Protein 2WCU (pdb70)

Foldseek 3Di:
DDDDPQADPLDDVVNVVLLVPDDAFAKEKEDEQPDPQVVLVVLPADEAEAAADAPLSVVLRCLSPFAAAPPDLAQKAFEDDDPVCVVVVPDQCVLVSVCVSCVVSVGNHHHHYHYVVRVSVSSSRHNHYYYYHHPGPRRMMMGTGHDDD/DDDDPQADPLQDPVNVVLLVPDDAFAKEKEDEQPDPQVVLVVLPAAEAEAAADAPLVVVLRCLSPFAAADVDQAQKAFEDDDPVCVVVVDDQVVLVSVCVSCVVSVHNHHHHYHYPVVVSVSSSRHNHYYYYHHPGPRRMMMGGGHDDD

Radius of gyration: 23.02 Å; Cα contacts (8 Å, |Δi|>4): 588; chains: 2; bounding box: 64×52×50 Å

Sequence (298 aa):
MVALKGIPKVLSPELLFALARMGHGDEIVLADANFPTSSICQCGPVEIRADGLDIPQLLEAVLRLLPLDTYVESPAAVMDLVPSDKEKGLQTPIWKRYESLLLEADCKKTLMKLERFEFYERAKKAFAVVATGEMALYGNIILKKGTLDMVALKGIPKVLSPELLFALARMGHGDEIVLADANFPTSSICQCGPVEIRADGLDIPQLLEAVLRLLPLDTYVESPAAVMDLVPSDKEKGLQTPIWKRYESLLLEADCKKTLMKLERFEFYERAKKAFAVVATGEMALYGNIILKKGTLD

Secondary structure (DSSP, 8-state):
----TTS-TT--HHHHHHHHH--TT-EEEEE-TTS-HHHHGGGSPEEEEETT--HHHHHHHHHHH-PBPSSSS-SEEEEPPPHHHHHTT---THHHHHHHHHHHTT--SPPEEE-HHHHHHHHHTSSEEEEE---STT--EEEEB----/----TTS-TTS-HHHHHHHHH--TT-EEEEE-TTS-HHHHHTTSPEEEEETT--HHHHHHHHHHHPPBPSSSS-SEEEEPPPHHHHHTT---THHHHHHHHHHHTT--PPPEEE-HHHHHHHHHTSSEEEEE---STT--EEEEB----

CATH classification: 3.40.1650.10

Nearest PDB structures (foldseek):
  2wcu-assembly1_B  TM=1.005E+00  e=8.190E-32  Mus musculus
  3mvk-assembly5_D  TM=9.597E-01  e=1.373E-17  Bifidobacterium longum subsp. infantis ATCC 15697 = JCM 1222 = DSM 20088
  3mvk-assembly1_G  TM=9.553E-01  e=3.014E-17  Bifidobacterium longum subsp. infantis ATCC 15697 = JCM 1222 = DSM 20088
  2ob5-assembly1_A-2  TM=9.075E-01  e=7.895E-15  Agrobacterium fabrum str. C58
  1ogc-assembly1_A  TM=7.922E-01  e=1.545E-09  Bacillus subtilis

B-factor: mean 27.19, std 11.78, range [10.89, 77.88]

Organism: Mus musculus (NCBI:txid10090)

Solvent-accessible surface area: 14642 Å² total; per-residue (Å²): 170,4,40,1,69,80,11,8,140,43,0,29,21,94,4,0,36,1,0,4,93,6,32,119,23,54,17,0,0,0,0,8,59,121,16,50,8,77,74,11,21,151,76,58,6,66,74,10,132,13,94,79,40,52,0,20,74,0,0,80,0,0,9,133,3,0,6,23,12,93,194,50,125,10,6,2,2,0,10,33,26,31,110,72,26,113,157,146,48,39,144,21,96,21,32,161,112,0,50,56,8,1,105,138,28,132,14,177,88,96,7,47,94,10,94,93,123,90,0,49,78,74,0,59,138,6,56,0,0,0,6,10,31,17,154,31,100,26,0,7,0,2,0,52,1,3,80,75,202,172,4,42,1,78,63,12,8,140,29,0,29,19,87,4,0,38,2,0,6,106,6,32,85,22,53,14,0,0,1,0,8,48,117,14,51,12,76,74,12,21,153,75,60,6,70,71,12,127,18,80,8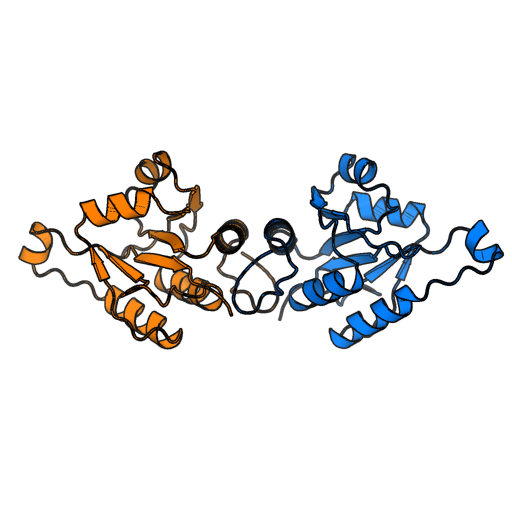0,43,77,0,33,92,1,0,86,5,0,7,130,4,0,8,23,3,112,164,48,162,11,6,2,1,0,13,58,22,25,100,84,29,132,147,154,52,37,147,27,94,19,23,161,121,0,53,51,6,1,102,128,27,110,14,156,103,95,6,60,102,15,78,89,136,95,0,44,93,60,0,70,148,6,53,0,0,0,5,6,15,14,130,32,95,28,0,6,0,2,0,48,2,2,64,66,189

InterPro domains:
  IPR007721 D-ribose pyranase RbsD/L-fucose mutarotase FucU [PF05025] (5-147)
  IPR023750 RbsD-like superfamily [G3DSA:3.40.1650.10] (1-149)
  IPR023750 RbsD-like superfamily [SSF102546] (4-147)
  IPR050443 RbsD/FucU L-fucose mutarotase [PTHR31690] (1-149)

Structure (mmCIF, N/CA/C/O backbone):
data_2WCU
#
_entry.id   2WCU
#
_cell.length_a   38.950
_cell.length_b   47.444
_cell.length_c   55.550
_cell.angle_alpha   76.22
_cell.angle_beta   72.25
_cell.angle_gamma   81.96
#
_symmetry.space_group_name_H-M   'P 1'
#
loop_
_entity.id
_entity.type
_entity.pdbx_description
1 polymer 'PROTEIN FUCU HOMOLOG'
2 non-polymer alpha-L-fucopyranose
3 water water
#
loop_
_atom_site.group_PDB
_atom_site.id
_atom_site.type_symbol
_atom_site.label_atom_id
_atom_site.label_alt_id
_atom_site.label_comp_id
_atom_site.label_asym_id
_atom_site.label_entity_id
_atom_site.label_seq_id
_atom_site.pdbx_PDB_ins_code
_atom_site.Cartn_x
_atom_site.Cartn_y
_atom_site.Cartn_z
_atom_site.occupancy
_atom_site.B_iso_or_equiv
_atom_site.auth_seq_id
_atom_site.auth_comp_id
_atom_site.auth_asym_id
_atom_site.auth_atom_id
_atom_site.pdbx_PDB_model_num
ATOM 1 N N . MET A 1 1 ? -30.506 -4.238 -2.792 1.00 54.13 1 MET A N 1
ATOM 2 C CA . MET A 1 1 ? -29.579 -4.322 -1.630 1.00 53.29 1 MET A CA 1
ATOM 3 C C . MET A 1 1 ? -28.310 -5.123 -1.929 1.00 51.83 1 MET A C 1
ATOM 4 O O . MET A 1 1 ? -28.256 -5.889 -2.891 1.00 52.70 1 MET A O 1
ATOM 9 N N . VAL A 1 2 ? -27.296 -4.940 -1.086 1.00 49.07 2 VAL A N 1
ATOM 10 C CA . VAL A 1 2 ? -25.991 -5.583 -1.249 1.00 44.78 2 VAL A CA 1
ATOM 11 C C . VAL A 1 2 ? -25.826 -6.965 -0.607 1.00 42.18 2 VAL A C 1
ATOM 12 O O . VAL A 1 2 ? -26.529 -7.314 0.343 1.00 42.97 2 VAL A O 1
ATOM 16 N N . ALA A 1 3 ? -24.874 -7.735 -1.137 1.00 36.17 3 ALA A N 1
ATOM 17 C CA . ALA A 1 3 ? -24.563 -9.067 -0.634 1.00 30.76 3 ALA A CA 1
ATOM 18 C C . ALA A 1 3 ? -23.052 -9.201 -0.402 1.00 28.93 3 ALA A C 1
ATOM 19 O O . ALA A 1 3 ? -22.336 -9.808 -1.199 1.00 29.64 3 ALA A O 1
ATOM 21 N N . LEU A 1 4 ? -22.569 -8.622 0.688 1.00 23.92 4 LEU A N 1
ATOM 22 C CA . LEU A 1 4 ? -21.155 -8.687 1.023 1.00 22.64 4 LEU A CA 1
ATOM 23 C C . LEU A 1 4 ? -21.004 -9.107 2.480 1.00 22.42 4 LEU A C 1
ATOM 24 O O . LEU A 1 4 ? -21.834 -8.762 3.321 1.00 21.46 4 LEU A O 1
ATOM 29 N N . LYS A 1 5 ? -19.943 -9.850 2.772 1.00 21.67 5 LYS A N 1
ATOM 30 C CA . LYS A 1 5 ? -19.685 -10.317 4.131 1.00 23.03 5 LYS A CA 1
ATOM 31 C C . LYS A 1 5 ? -19.557 -9.163 5.119 1.00 22.71 5 LYS A C 1
ATOM 32 O O . LYS A 1 5 ? -18.800 -8.221 4.887 1.00 20.85 5 LYS A O 1
ATOM 38 N N . GLY A 1 6 ? -20.293 -9.251 6.223 1.00 23.47 6 GLY A N 1
ATOM 39 C CA . GLY A 1 6 ? -20.226 -8.230 7.256 1.00 24.55 6 GLY A CA 1
ATOM 40 C C . GLY A 1 6 ? -20.957 -6.928 6.999 1.00 25.22 6 GLY A C 1
ATOM 41 O O . GLY A 1 6 ? -20.904 -6.016 7.828 1.00 27.65 6 GLY A O 1
ATOM 42 N N . ILE A 1 7 ? -21.641 -6.825 5.865 1.00 22.31 7 ILE A N 1
ATOM 43 C CA . ILE A 1 7 ? -22.366 -5.605 5.537 1.00 21.53 7 ILE A CA 1
ATOM 44 C C . ILE A 1 7 ? -23.874 -5.808 5.607 1.00 21.68 7 ILE A C 1
ATOM 45 O O . ILE A 1 7 ? -24.415 -6.716 4.972 1.00 21.73 7 ILE A O 1
ATOM 50 N N . PRO A 1 8 ? -24.572 -4.969 6.395 1.00 21.76 8 PRO A N 1
ATOM 51 C CA . PRO A 1 8 ? -26.027 -5.067 6.540 1.00 20.77 8 PRO A CA 1
ATOM 52 C C . PRO A 1 8 ? -26.715 -5.149 5.185 1.00 21.13 8 PRO A C 1
ATOM 53 O O . PRO A 1 8 ? -26.464 -4.332 4.301 1.00 20.84 8 PRO A O 1
ATOM 57 N N . LYS A 1 9 ? -27.588 -6.141 5.042 1.00 21.81 9 LYS A N 1
ATOM 58 C CA . LYS A 1 9 ? -28.316 -6.384 3.803 1.00 23.57 9 LYS A CA 1
ATOM 59 C C . LYS A 1 9 ? -29.235 -5.267 3.318 1.00 22.04 9 LYS A C 1
ATOM 60 O O . LYS A 1 9 ? -29.439 -5.119 2.118 1.00 20.81 9 LYS A O 1
ATOM 66 N N . VAL A 1 10 ? -29.799 -4.491 4.238 1.00 19.66 10 VAL A N 1
ATOM 67 C CA . VAL A 1 10 ? -30.717 -3.428 3.846 1.00 20.53 10 VAL A CA 1
ATOM 68 C C . VAL A 1 10 ? -30.062 -2.232 3.170 1.00 20.02 10 VAL A C 1
ATOM 69 O O . VAL A 1 10 ? -30.751 -1.383 2.612 1.00 21.68 10 VAL A O 1
ATOM 73 N N . LEU A 1 11 ? -28.739 -2.154 3.225 1.00 19.35 11 LEU A N 1
ATOM 74 C CA . LEU A 1 11 ? -28.033 -1.045 2.592 1.00 20.95 11 LEU A CA 1
ATOM 75 C C . LEU A 1 11 ? -27.964 -1.238 1.072 1.00 21.03 11 LEU A C 1
ATOM 76 O O . LEU A 1 11 ? -27.618 -2.319 0.595 1.00 22.40 11 LEU A O 1
ATOM 81 N N . SER A 1 12 ? -28.299 -0.198 0.311 1.00 17.89 12 SER A N 1
ATOM 82 C CA . SER A 1 12 ? -28.216 -0.286 -1.144 1.00 17.25 12 SER A CA 1
ATOM 83 C C . SER A 1 12 ? -26.779 0.059 -1.541 1.00 16.59 12 SER A C 1
ATOM 84 O O . SER A 1 12 ? -26.040 0.680 -0.767 1.00 15.40 12 SER A O 1
ATOM 87 N N . PRO A 1 13 ? -26.355 -0.348 -2.745 1.00 16.78 13 PRO A N 1
ATOM 88 C CA . PRO A 1 13 ? -24.979 0.000 -3.109 1.00 15.47 13 PRO A CA 1
ATOM 89 C C . PRO A 1 13 ? -24.744 1.517 -3.151 1.00 15.35 13 PRO A C 1
ATOM 90 O O . PRO A 1 13 ? -23.664 1.993 -2.793 1.00 13.32 13 PRO A O 1
ATOM 94 N N . GLU A 1 14 ? -25.756 2.281 -3.551 1.00 15.13 14 GLU A N 1
ATOM 95 C CA . GLU A 1 14 ? -25.611 3.735 -3.608 1.00 18.42 14 GLU A CA 1
ATOM 96 C C . GLU A 1 14 ? -25.435 4.347 -2.220 1.00 17.52 14 GLU A C 1
ATOM 97 O O . GLU A 1 14 ? -24.717 5.331 -2.058 1.00 16.55 14 GLU A O 1
ATOM 103 N N . LEU A 1 15 ? -26.099 3.778 -1.217 1.00 15.83 15 LEU A N 1
ATOM 104 C CA . LEU A 1 15 ? -25.960 4.291 0.142 1.00 15.17 15 LEU A CA 1
ATOM 105 C C . LEU A 1 15 ? -24.569 3.934 0.668 1.00 15.25 15 LEU A C 1
ATOM 106 O O . LEU A 1 15 ? -23.887 4.762 1.283 1.00 14.32 15 LEU A O 1
ATOM 111 N N . LEU A 1 16 ? -24.141 2.702 0.412 1.00 14.31 16 LEU A N 1
ATOM 112 C CA . LEU A 1 16 ? -22.813 2.266 0.846 1.00 15.69 16 LEU A CA 1
ATOM 113 C C . LEU A 1 16 ? -21.755 3.183 0.225 1.00 15.85 16 LEU A C 1
ATOM 114 O O . LEU A 1 16 ? -20.795 3.573 0.884 1.00 15.07 16 LEU A O 1
ATOM 119 N N . PHE A 1 17 ? -21.948 3.521 -1.049 1.00 16.38 17 PHE A N 1
ATOM 120 C CA . PHE A 1 17 ? -21.033 4.395 -1.779 1.00 15.74 17 PHE A CA 1
ATOM 121 C C . PHE A 1 17 ? -20.972 5.771 -1.106 1.00 15.63 17 PHE A C 1
ATOM 122 O O . PHE A 1 17 ? -19.896 6.343 -0.918 1.00 15.16 17 PHE A O 1
ATOM 130 N N . ALA A 1 18 ? -22.136 6.294 -0.739 1.00 15.02 18 ALA A N 1
ATOM 131 C CA . ALA A 1 18 ? -22.214 7.592 -0.076 1.00 15.68 18 ALA A CA 1
ATOM 132 C C . ALA A 1 18 ? -21.482 7.553 1.268 1.00 14.02 18 ALA A C 1
ATOM 133 O O . ALA A 1 18 ? -20.709 8.450 1.593 1.00 15.20 18 ALA A O 1
ATOM 135 N N . LEU A 1 19 ? -21.719 6.507 2.050 1.00 13.88 19 LEU A N 1
ATOM 136 C CA . LEU A 1 19 ? -21.057 6.386 3.343 1.00 13.57 19 LEU A CA 1
ATOM 137 C C . LEU A 1 19 ? -19.538 6.302 3.176 1.00 14.29 19 LEU A C 1
ATOM 138 O O . LEU A 1 19 ? -18.780 6.861 3.967 1.00 15.34 19 LEU A O 1
ATOM 143 N N . ALA A 1 20 ? -19.100 5.601 2.139 1.00 13.98 20 ALA A N 1
ATOM 144 C CA . ALA A 1 20 ? -17.680 5.442 1.880 1.00 14.11 20 ALA A CA 1
ATOM 145 C C . ALA A 1 20 ? -17.026 6.751 1.440 1.00 15.06 20 ALA A C 1
ATOM 146 O O . ALA A 1 20 ? -15.871 7.014 1.775 1.00 14.56 20 ALA A O 1
ATOM 148 N N . ARG A 1 21 ? -17.764 7.577 0.707 1.00 16.40 21 ARG A N 1
ATOM 149 C CA . ARG A 1 21 ? -17.225 8.850 0.230 1.00 20.06 21 ARG A CA 1
ATOM 150 C C . ARG A 1 21 ? -17.199 9.941 1.290 1.00 20.97 21 ARG A C 1
ATOM 151 O O . ARG A 1 21 ? -16.381 10.857 1.216 1.00 22.22 21 ARG A O 1
ATOM 159 N N . MET A 1 22 ? -18.086 9.852 2.277 1.00 19.44 22 MET A N 1
ATOM 160 C CA . MET A 1 22 ? -18.124 10.859 3.336 1.00 19.52 22 MET A CA 1
ATOM 161 C C . MET A 1 22 ? -16.830 10.919 4.137 1.00 2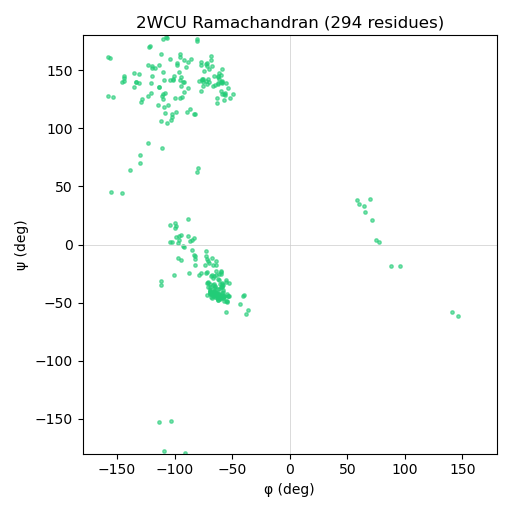0.35 22 MET A C 1
ATOM 162 O O . MET A 1 22 ? -16.202 9.895 4.414 1.00 19.87 22 MET A O 1
ATOM 167 N N . GLY A 1 23 ? -16.442 12.130 4.517 1.00 21.63 23 GLY A N 1
ATOM 168 C CA . GLY A 1 23 ? -15.235 12.301 5.300 1.00 22.37 23 GLY A CA 1
ATOM 169 C C . GLY A 1 23 ? -15.549 12.698 6.729 1.00 23.06 23 GLY A C 1
ATOM 170 O O . GLY A 1 23 ? -16.714 12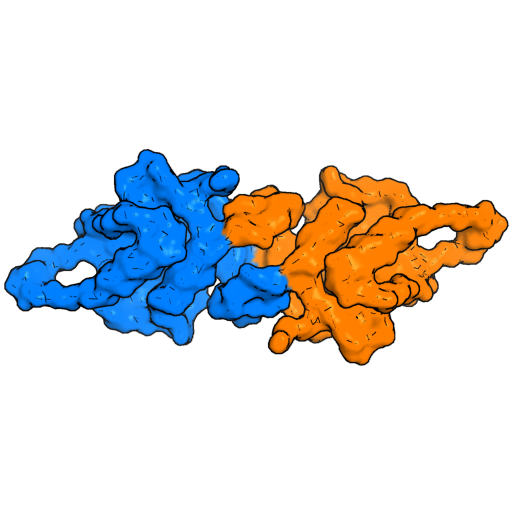.797 7.124 1.00 21.54 23 GLY A O 1
ATOM 171 N N . HIS A 1 24 ? -14.498 12.917 7.508 1.00 23.83 24 HIS A N 1
ATOM 172 C CA . HIS A 1 24 ? -14.623 13.320 8.899 1.00 25.80 24 HIS A CA 1
ATOM 173 C C . HIS A 1 24 ? -15.456 14.598 8.971 1.00 24.60 24 HIS A C 1
ATOM 174 O O . HIS A 1 24 ? -15.193 15.550 8.247 1.00 21.99 24 HIS A O 1
ATOM 181 N N . GLY A 1 25 ? -16.466 14.613 9.833 1.00 23.63 25 GLY A N 1
ATOM 182 C CA . GLY A 1 25 ? -17.285 15.806 9.967 1.00 22.08 25 GLY A CA 1
ATOM 183 C C . GLY A 1 25 ? -18.478 15.918 9.031 1.00 20.86 25 GLY A C 1
ATOM 184 O O . GLY A 1 25 ? -19.381 16.713 9.291 1.00 21.37 25 GLY A O 1
ATOM 185 N N . ASP A 1 26 ? -18.487 15.148 7.945 1.00 19.37 26 ASP A N 1
ATOM 186 C CA . ASP A 1 26 ? -19.604 15.185 6.999 1.00 17.65 26 ASP A CA 1
ATOM 187 C C . ASP A 1 26 ? -20.859 14.629 7.658 1.00 16.85 26 ASP A C 1
ATOM 188 O O . ASP A 1 26 ? -20.777 13.816 8.580 1.00 13.50 26 ASP A O 1
ATOM 193 N N . GLU A 1 27 ? -22.018 15.065 7.178 1.00 16.40 27 GLU A N 1
ATOM 194 C CA . GLU A 1 27 ? -23.275 14.610 7.748 1.00 15.42 27 GLU A CA 1
ATOM 195 C C . GLU A 1 27 ? -24.186 13.966 6.711 1.00 16.25 27 GLU A C 1
ATOM 196 O O . GLU A 1 27 ? -24.089 14.249 5.516 1.00 14.45 27 GLU A O 1
ATOM 202 N N . ILE A 1 28 ? -25.066 13.084 7.177 1.00 14.11 28 ILE A N 1
ATOM 203 C CA . ILE A 1 28 ? -26.012 12.430 6.290 1.00 13.75 28 ILE A CA 1
ATOM 204 C C . ILE A 1 28 ? -27.375 12.495 6.962 1.00 13.36 28 ILE A C 1
ATOM 205 O O . ILE A 1 28 ? -27.492 12.336 8.179 1.00 13.44 28 ILE A O 1
ATOM 210 N N . VAL A 1 29 ? -28.402 12.744 6.166 1.00 13.34 29 VAL A N 1
ATOM 211 C CA . VAL A 1 29 ? -29.755 12.859 6.689 1.00 12.92 29 VAL A CA 1
ATOM 212 C C . VAL A 1 29 ? -30.607 11.660 6.308 1.00 13.13 29 VAL A C 1
ATOM 213 O O . VAL A 1 29 ? -30.629 11.258 5.146 1.00 15.75 29 VAL A O 1
ATOM 217 N N . LEU A 1 30 ? -31.283 11.080 7.297 1.00 13.64 30 LEU A N 1
ATOM 218 C CA . LEU A 1 30 ? -32.216 9.983 7.058 1.00 12.29 30 LEU A CA 1
ATOM 219 C C . LEU A 1 30 ? -33.553 10.719 7.161 1.00 12.35 30 LEU A C 1
ATOM 220 O O . LEU A 1 30 ? -33.967 11.104 8.251 1.00 12.57 30 LEU A O 1
ATOM 225 N N . ALA A 1 31 ? -34.212 10.924 6.025 1.00 12.24 31 ALA A N 1
ATOM 226 C CA . ALA A 1 31 ? -35.461 11.682 5.972 1.00 14.48 31 ALA A CA 1
ATOM 227 C C . ALA A 1 31 ? -36.767 10.890 6.015 1.00 13.57 31 ALA A C 1
ATOM 228 O O . ALA A 1 31 ? -36.862 9.831 5.416 1.00 13.04 31 ALA A O 1
ATOM 230 N N . ASP A 1 32 ? -37.778 11.411 6.712 1.00 12.68 32 ASP A N 1
ATOM 231 C CA . ASP A 1 32 ? -39.054 10.701 6.740 1.00 15.39 32 ASP A CA 1
ATOM 232 C C . ASP A 1 32 ? -39.835 10.999 5.458 1.00 16.20 32 ASP A C 1
ATOM 233 O O . ASP A 1 32 ? -39.398 11.791 4.614 1.00 11.61 32 ASP A O 1
ATOM 238 N N . ALA A 1 33 ? -40.990 10.359 5.322 1.00 15.67 33 ALA A N 1
ATOM 239 C CA . ALA A 1 33 ? -41.819 10.507 4.133 1.00 19.84 33 ALA A CA 1
ATOM 240 C C . ALA A 1 33 ? -42.300 11.929 3.829 1.00 20.86 33 ALA A C 1
ATOM 241 O O . ALA A 1 33 ? -42.588 12.254 2.674 1.00 22.10 33 ALA A O 1
ATOM 243 N N . ASN A 1 34 ? -42.387 12.765 4.859 1.00 20.97 34 ASN A N 1
ATOM 244 C CA . ASN A 1 34 ? -42.879 14.124 4.692 1.00 23.08 34 ASN A CA 1
ATOM 245 C C . ASN A 1 34 ? -41.810 15.200 4.537 1.0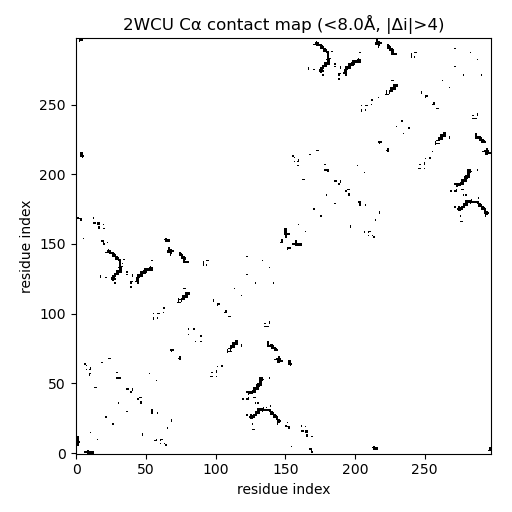0 22.21 34 ASN A C 1
ATOM 246 O O . ASN A 1 34 ? -42.133 16.380 4.403 1.00 21.92 34 ASN A O 1
ATOM 251 N N . PHE A 1 35 ? -40.545 14.793 4.551 1.00 20.74 35 PHE A N 1
ATOM 252 C CA . PHE A 1 35 ? -39.438 15.733 4.413 1.00 20.18 35 PHE A CA 1
ATOM 253 C C . PHE A 1 35 ? -39.388 16.273 2.985 1.00 20.13 35 PHE A C 1
ATOM 254 O O . PHE A 1 35 ? -39.651 15.542 2.024 1.00 18.83 35 PHE A O 1
ATOM 262 N N . PRO A 1 36 ? -39.056 17.565 2.826 1.00 19.73 36 PRO A N 1
ATOM 263 C CA . PRO A 1 36 ? -38.973 18.155 1.482 1.00 20.86 36 PRO A CA 1
ATOM 264 C C . PRO A 1 36 ? -37.632 17.767 0.850 1.00 20.69 36 PRO A C 1
ATOM 265 O O . PRO A 1 36 ? -36.768 18.612 0.614 1.00 22.57 36 PRO A O 1
ATOM 269 N N . THR A 1 37 ? -37.467 16.475 0.592 1.00 20.41 37 THR A N 1
ATOM 270 C CA . THR A 1 37 ? -36.228 15.953 0.022 1.00 20.90 37 THR A CA 1
ATOM 271 C C . THR A 1 37 ? -35.826 16.587 -1.309 1.00 22.02 37 THR A C 1
ATOM 272 O O . THR A 1 37 ? -34.676 16.992 -1.498 1.00 22.14 37 THR A O 1
ATOM 276 N N . SER A 1 38 ? -36.781 16.664 -2.226 1.00 23.27 38 SER A N 1
ATOM 277 C CA . SER A 1 38 ? -36.544 17.233 -3.547 1.00 26.48 38 SER A CA 1
ATOM 278 C C . SER A 1 38 ? -35.972 18.649 -3.508 1.00 25.42 38 SER A C 1
ATOM 279 O O . SER A 1 38 ? -34.990 18.946 -4.191 1.00 25.90 38 SER A O 1
ATOM 282 N N . SER A 1 39 ? -36.585 19.524 -2.715 1.00 23.51 39 SER A N 1
ATOM 283 C CA . SER A 1 39 ? -36.114 20.902 -2.616 1.00 23.60 39 SER A CA 1
ATOM 284 C C . SER A 1 39 ? -34.775 21.000 -1.904 1.00 24.03 39 SER A C 1
ATOM 285 O O . SER A 1 39 ? -33.908 21.776 -2.309 1.00 24.85 39 SER A O 1
ATOM 288 N N . ILE A 1 40 ? -34.593 20.217 -0.845 1.00 23.04 40 ILE A N 1
ATOM 289 C CA . ILE A 1 40 ? -33.329 20.268 -0.122 1.00 22.79 40 ILE A CA 1
ATOM 290 C C . ILE A 1 40 ? -32.178 19.779 -0.994 1.00 23.97 40 ILE A C 1
ATOM 291 O O . ILE A 1 40 ? -31.087 20.360 -0.979 1.00 25.73 40 ILE A O 1
ATOM 296 N N . CYS A 1 41 ? -32.416 18.723 -1.763 1.00 23.54 41 CYS A N 1
ATOM 297 C CA . CYS A 1 41 ? -31.364 18.188 -2.616 1.00 26.51 41 CYS A CA 1
ATOM 298 C C . CYS A 1 41 ? -31.046 19.066 -3.824 1.00 29.34 41 CYS A C 1
ATOM 299 O O . CYS A 1 41 ? -30.107 18.786 -4.569 1.00 30.54 41 CYS A O 1
ATOM 302 N N . GLN A 1 42 ? -31.831 20.122 -4.018 1.00 30.80 42 GLN A N 1
ATOM 303 C CA . GLN A 1 42 ? -31.579 21.047 -5.116 1.00 33.61 42 GLN A CA 1
ATOM 304 C C . GLN A 1 42 ? -30.498 22.007 -4.647 1.00 33.80 42 GLN A C 1
ATOM 305 O O . GLN A 1 42 ? -29.850 22.677 -5.449 1.00 34.91 42 GLN A O 1
ATOM 311 N N . CYS A 1 43 ? -30.298 22.052 -3.335 1.00 33.54 43 CYS A N 1
ATOM 312 C CA . CYS A 1 43 ? -29.316 22.944 -2.745 1.00 34.03 43 CYS A CA 1
ATOM 313 C C . CYS A 1 43 ? -27.954 22.307 -2.468 1.00 34.01 43 CYS A C 1
ATOM 314 O O . CYS A 1 43 ? -27.095 22.936 -1.847 1.00 33.84 43 CYS A O 1
ATOM 317 N N . GLY A 1 44 ? -27.744 21.069 -2.910 1.00 32.45 44 GLY A N 1
ATOM 318 C CA . GLY A 1 44 ? -26.445 20.459 -2.677 1.00 31.04 44 GLY A CA 1
ATOM 319 C C . GLY A 1 44 ? -26.332 18.965 -2.424 1.00 29.21 44 GLY A C 1
ATOM 320 O O . GLY A 1 44 ? -25.686 18.264 -3.200 1.00 28.31 44 GLY A O 1
ATOM 321 N N . PRO A 1 45 ? -26.936 18.437 -1.349 1.00 28.35 45 PRO A N 1
ATOM 322 C CA . PRO A 1 45 ? -26.825 16.995 -1.094 1.00 25.88 45 PRO A CA 1
ATOM 323 C C . PRO A 1 45 ? -27.332 16.069 -2.188 1.00 23.68 45 PRO A C 1
ATOM 324 O O . PRO A 1 45 ? -28.228 16.412 -2.959 1.00 23.43 45 PRO A O 1
ATOM 328 N N . VAL A 1 46 ? -26.729 14.888 -2.245 1.00 22.37 46 VAL A N 1
ATOM 329 C CA . VAL A 1 46 ? -27.100 13.861 -3.204 1.00 22.64 46 VAL A CA 1
ATOM 330 C C . VAL A 1 46 ? -28.354 13.186 -2.670 1.00 22.00 46 VAL A C 1
ATOM 331 O O . VAL A 1 46 ? -28.478 12.970 -1.470 1.00 22.17 46 VAL A O 1
ATOM 335 N N . GLU A 1 47 ? -29.282 12.856 -3.556 1.00 19.84 47 GLU A N 1
ATOM 336 C CA . GLU A 1 47 ? -30.512 12.200 -3.141 1.00 20.75 47 GLU A CA 1
ATOM 337 C C . GLU A 1 47 ? -30.387 10.687 -3.278 1.00 19.95 47 GLU A C 1
ATOM 338 O O . GLU A 1 47 ? -30.027 10.182 -4.337 1.00 19.58 47 GLU A O 1
ATOM 344 N N . ILE A 1 48 ? -30.666 9.967 -2.199 1.00 17.87 48 ILE A N 1
ATOM 345 C CA . ILE A 1 48 ? -30.604 8.510 -2.230 1.00 17.25 48 ILE A CA 1
ATOM 346 C C . ILE A 1 48 ? -31.995 7.999 -1.858 1.00 18.08 48 ILE A C 1
ATOM 347 O O . ILE A 1 48 ? -32.573 8.438 -0.870 1.00 17.80 48 ILE A O 1
ATOM 352 N N . ARG A 1 49 ? -32.535 7.089 -2.661 1.00 18.85 49 ARG A N 1
ATOM 353 C CA . ARG A 1 49 ? -33.870 6.551 -2.414 1.00 20.88 49 ARG A CA 1
ATOM 354 C C . ARG A 1 49 ? -33.870 5.252 -1.619 1.00 21.05 49 ARG A C 1
ATOM 355 O O . ARG A 1 49 ? -33.071 4.350 -1.880 1.00 20.35 49 ARG A O 1
ATOM 363 N N . ALA A 1 50 ? -34.776 5.171 -0.647 1.00 18.36 50 ALA A N 1
ATOM 364 C CA . ALA A 1 50 ? -34.928 3.989 0.199 1.00 20.37 50 ALA A CA 1
ATOM 365 C C . ALA A 1 50 ? -36.421 3.859 0.518 1.00 21.88 50 ALA A C 1
ATOM 366 O O . ALA A 1 50 ? -36.816 3.606 1.655 1.00 19.36 50 ALA A O 1
ATOM 368 N N . ASP A 1 51 ? -37.232 4.044 -0.518 1.00 22.74 51 ASP A N 1
ATOM 369 C CA . ASP A 1 51 ? -38.689 4.003 -0.443 1.00 25.95 51 ASP A CA 1
ATOM 370 C C 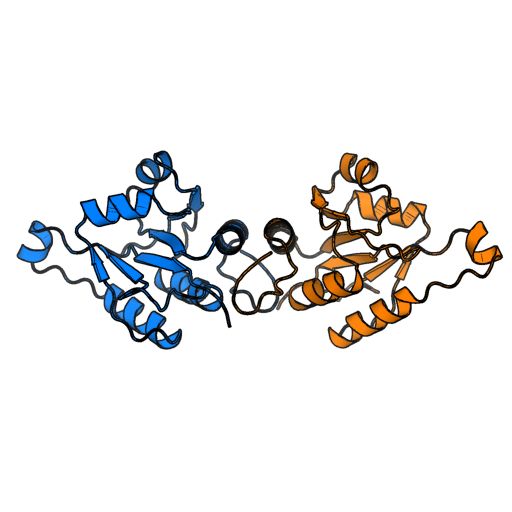. ASP A 1 51 ? -39.362 2.951 0.430 1.00 26.71 51 ASP A C 1
ATOM 371 O O . ASP A 1 51 ? -40.318 3.259 1.138 1.00 28.05 51 ASP A O 1
ATOM 376 N N . GLY A 1 52 ? -38.888 1.715 0.386 1.00 26.10 52 GLY A N 1
ATOM 377 C CA . GLY A 1 52 ? -39.543 0.691 1.181 1.00 27.33 52 GLY A CA 1
ATOM 378 C C . GLY A 1 52 ? -39.060 0.493 2.605 1.00 26.58 52 GLY A C 1
ATOM 379 O O . GLY A 1 52 ? -39.509 -0.436 3.282 1.00 25.57 52 GLY A O 1
ATOM 380 N N . LEU A 1 53 ? -38.176 1.365 3.080 1.00 23.78 53 LEU A N 1
ATOM 381 C CA . LEU A 1 53 ? -37.628 1.208 4.425 1.00 22.60 53 LEU A CA 1
ATOM 382 C C . LEU A 1 53 ? -38.070 2.244 5.457 1.00 20.88 53 LEU A C 1
ATOM 383 O O . LEU A 1 53 ? -38.346 3.400 5.118 1.00 20.51 53 LEU A O 1
ATOM 388 N N . ASP A 1 54 ? -38.147 1.812 6.717 1.00 18.68 54 ASP A N 1
ATOM 389 C CA . ASP A 1 54 ? -38.484 2.702 7.827 1.00 18.81 54 ASP A CA 1
ATOM 390 C C . ASP A 1 54 ? -37.121 3.114 8.371 1.00 17.07 54 ASP A C 1
ATOM 391 O O . ASP A 1 54 ? -36.125 2.444 8.095 1.00 15.53 54 ASP A O 1
ATOM 396 N N . ILE A 1 55 ? -37.059 4.205 9.128 1.00 13.37 55 ILE A N 1
ATOM 397 C CA . ILE A 1 55 ? -35.770 4.671 9.632 1.00 14.42 55 ILE A CA 1
ATOM 398 C C . ILE A 1 55 ? -35.097 3.802 10.707 1.00 14.57 55 ILE A C 1
ATOM 399 O O . ILE A 1 55 ? -33.885 3.618 10.672 1.00 12.44 55 ILE A O 1
ATOM 404 N N . PRO A 1 56 ? -35.862 3.244 11.668 1.00 15.78 56 PRO A N 1
ATOM 405 C CA . PRO A 1 56 ? -35.161 2.420 12.665 1.00 15.91 56 PRO A CA 1
ATOM 406 C C . PRO A 1 56 ? -34.296 1.315 12.028 1.00 14.82 56 PRO A C 1
ATOM 407 O O . PRO A 1 56 ? -33.152 1.115 12.431 1.00 15.15 56 PRO A O 1
ATOM 411 N N . GLN A 1 57 ? -34.828 0.615 11.029 1.00 15.64 57 GLN A N 1
ATOM 412 C CA . GLN A 1 57 ? -34.063 -0.447 10.363 1.00 18.32 57 GLN A CA 1
ATOM 413 C C . GLN A 1 57 ? -32.796 0.109 9.720 1.00 16.70 57 GLN A C 1
ATOM 414 O O . GLN A 1 57 ? -31.715 -0.470 9.814 1.00 17.23 57 GLN A O 1
ATOM 420 N N . LEU A 1 58 ? -32.963 1.207 9.001 1.00 16.07 58 LEU A N 1
ATOM 421 C CA . LEU A 1 58 ? -31.852 1.816 8.296 1.00 16.68 58 LEU A CA 1
ATOM 422 C C . LEU A 1 58 ? -30.822 2.378 9.253 1.00 15.37 58 LEU A C 1
ATOM 423 O O . LEU A 1 58 ? -29.622 2.197 9.054 1.00 15.94 58 LEU A O 1
ATOM 428 N N . LEU A 1 59 ? -31.293 3.067 10.289 1.00 13.40 59 LEU A N 1
ATOM 429 C CA . LEU A 1 59 ? -30.404 3.661 11.274 1.00 13.22 59 LEU A CA 1
ATOM 430 C C . LEU A 1 59 ? -29.502 2.606 11.901 1.00 13.66 59 LEU A C 1
ATOM 431 O O . LEU A 1 59 ? -28.300 2.818 12.060 1.00 14.02 59 LEU A O 1
ATOM 436 N N . GLU A 1 60 ? -30.085 1.464 12.254 1.00 13.61 60 GLU A N 1
ATOM 437 C CA . GLU A 1 60 ? -29.317 0.383 12.861 1.00 15.66 60 GLU A CA 1
ATOM 438 C C . GLU A 1 60 ? -28.225 -0.111 11.913 1.00 14.81 60 GLU A C 1
ATOM 439 O O . GLU A 1 60 ? -27.086 -0.354 12.325 1.00 14.15 60 GLU A O 1
ATOM 445 N N . ALA A 1 61 ? -28.581 -0.253 10.639 1.00 13.67 61 ALA A N 1
ATOM 446 C CA . ALA A 1 61 ? -27.632 -0.716 9.631 1.00 14.30 61 ALA A CA 1
ATOM 447 C C . ALA A 1 61 ? -26.509 0.294 9.420 1.00 13.80 61 ALA A C 1
ATOM 448 O O . ALA A 1 61 ? -25.337 -0.077 9.335 1.00 12.77 61 ALA A O 1
ATOM 450 N N . VAL A 1 62 ? -26.867 1.571 9.335 1.00 12.35 62 VAL A N 1
ATOM 451 C CA . VAL A 1 62 ? -25.870 2.617 9.135 1.00 13.27 62 VAL A CA 1
ATOM 452 C C . VAL A 1 62 ? -24.886 2.707 10.306 1.00 13.52 62 VAL A C 1
ATOM 453 O O . VAL A 1 62 ? -23.680 2.874 10.111 1.00 12.88 62 VAL A O 1
ATOM 457 N N . LEU A 1 63 ? -25.403 2.599 11.523 1.00 12.83 63 LEU A N 1
ATOM 458 C CA . LEU A 1 63 ? -24.551 2.683 12.698 1.00 14.24 63 LEU A CA 1
ATOM 459 C C . LEU A 1 63 ? -23.566 1.515 12.816 1.00 13.87 63 LEU A C 1
ATOM 460 O O . LEU A 1 63 ? -22.588 1.601 13.551 1.00 14.45 63 LEU A O 1
ATOM 465 N N . ARG A 1 64 ? -23.817 0.429 12.099 1.00 15.10 64 ARG A N 1
ATOM 466 C CA . ARG A 1 64 ? -22.903 -0.704 12.139 1.00 18.30 64 ARG A CA 1
ATOM 467 C C . ARG A 1 64 ? -21.614 -0.386 11.372 1.00 18.07 64 ARG A C 1
ATOM 468 O O . ARG A 1 64 ? -20.560 -0.955 11.648 1.00 17.35 64 ARG A O 1
ATOM 476 N N . LEU A 1 65 ? -21.694 0.538 10.419 1.00 17.18 65 LEU A N 1
ATOM 477 C CA . LEU A 1 65 ? -20.519 0.901 9.626 1.00 16.36 65 LEU A CA 1
ATOM 478 C C . LEU A 1 65 ? -19.984 2.308 9.865 1.00 17.14 65 LEU A C 1
ATOM 479 O O . LEU A 1 65 ? -18.778 2.548 9.747 1.00 15.48 65 LEU A O 1
ATOM 484 N N . LEU A 1 66 ? -20.880 3.232 10.202 1.00 15.63 66 LEU A N 1
ATOM 485 C CA . LEU A 1 66 ? -20.508 4.630 10.376 1.00 14.14 66 LEU A CA 1
ATOM 486 C C . LEU A 1 66 ? -20.054 5.080 11.755 1.00 14.91 66 LEU A C 1
ATOM 487 O O . LEU A 1 66 ? -20.831 5.077 12.709 1.00 15.04 66 LEU A O 1
ATOM 492 N N . PRO A 1 67 ? -18.777 5.476 11.878 1.00 15.00 67 PRO A N 1
ATOM 493 C CA . PRO A 1 67 ? -18.278 5.938 13.171 1.00 16.88 67 PRO A CA 1
ATOM 494 C C . PRO A 1 67 ? -18.836 7.344 13.398 1.00 17.81 67 PRO A C 1
ATOM 495 O O . PRO A 1 67 ? -18.853 8.169 12.482 1.00 17.49 67 PRO A O 1
ATOM 499 N N . LEU A 1 68 ? -19.306 7.614 14.607 1.00 18.14 68 LEU A N 1
ATOM 500 C CA . LEU A 1 68 ? -19.873 8.923 14.912 1.00 20.11 68 LEU A CA 1
ATOM 501 C C . LEU A 1 68 ? -18.868 9.862 15.566 1.00 20.61 68 LEU A C 1
ATOM 502 O O . LEU A 1 68 ? -17.970 9.424 16.287 1.00 20.40 68 LEU A O 1
ATOM 507 N N . ASP A 1 69 ? -19.023 11.156 15.301 1.00 19.96 69 ASP A N 1
ATOM 508 C CA . ASP A 1 69 ? -18.141 12.165 15.873 1.00 22.76 69 ASP A CA 1
ATOM 509 C C . ASP A 1 69 ? -18.299 12.164 17.394 1.00 23.61 69 ASP A C 1
ATOM 510 O O . ASP A 1 69 ? -19.408 12.286 17.917 1.00 22.38 69 ASP A O 1
ATOM 515 N N . THR A 1 70 ? -17.187 12.023 18.105 1.00 25.59 70 THR A N 1
ATOM 516 C CA . THR A 1 70 ? -17.225 12.003 19.563 1.00 27.97 70 THR A CA 1
ATOM 517 C C . THR A 1 70 ? -16.791 13.334 20.188 1.00 29.16 70 THR A C 1
ATOM 518 O O . THR A 1 70 ? -16.748 13.465 21.412 1.00 29.77 70 THR A O 1
ATOM 522 N N . TYR A 1 71 ? -16.481 14.321 19.352 1.00 30.43 71 TYR A N 1
ATOM 523 C CA . TYR A 1 71 ? -16.031 15.616 19.851 1.00 32.88 71 TYR A CA 1
ATOM 524 C C . TYR A 1 71 ? -17.070 16.726 19.790 1.00 34.89 71 TYR A C 1
ATOM 525 O O . TYR A 1 71 ? -16.782 17.870 20.134 1.00 38.43 71 TYR A O 1
ATOM 534 N N . VAL A 1 72 ? -18.273 16.394 19.344 1.00 33.50 72 VAL A N 1
ATOM 535 C CA . VAL A 1 72 ? -19.348 17.371 19.277 1.00 33.39 72 VAL A CA 1
ATOM 536 C C . VAL A 1 72 ? -20.239 17.017 20.467 1.00 32.91 72 VAL A C 1
ATOM 537 O O . VAL A 1 72 ? -20.153 15.899 20.979 1.00 32.41 72 VAL A O 1
ATOM 541 N N . GLU A 1 73 ? -21.077 17.940 20.934 1.00 32.18 73 GLU A N 1
ATOM 542 C CA . GLU A 1 73 ? -21.911 17.611 22.090 1.00 32.76 73 GLU A CA 1
ATOM 543 C C . GLU A 1 73 ? -22.792 16.399 21.797 1.00 29.81 73 GLU A C 1
ATOM 544 O O . GLU A 1 73 ? -23.066 15.592 22.682 1.00 29.73 73 GLU A O 1
ATOM 550 N N . SER A 1 74 ? -23.225 16.269 20.547 1.00 27.60 74 SER A N 1
ATOM 551 C CA . SER A 1 74 ? -24.031 15.125 20.133 1.00 25.05 74 SER A CA 1
ATOM 552 C C . SER A 1 74 ? -23.915 14.949 18.630 1.00 21.35 74 SER A C 1
ATOM 553 O O . SER A 1 74 ? -24.131 15.891 17.873 1.00 18.88 74 SER A O 1
ATOM 556 N N . PRO A 1 75 ? -23.567 13.734 18.178 1.00 18.69 75 PRO A N 1
ATOM 557 C CA . PRO A 1 75 ? -23.429 13.473 16.742 1.00 18.85 75 PRO A CA 1
ATOM 558 C C . PRO A 1 75 ? -24.742 13.159 16.026 1.00 17.99 75 PRO A C 1
ATOM 559 O O . PRO A 1 75 ? -24.729 12.813 14.846 1.00 17.15 75 PRO A O 1
ATOM 563 N N . ALA A 1 76 ? -25.870 13.262 16.729 1.00 17.09 76 ALA A N 1
ATOM 564 C CA . ALA A 1 76 ? -27.170 12.969 16.111 1.00 18.17 76 ALA A CA 1
ATOM 565 C C . ALA A 1 76 ? -28.205 14.030 16.466 1.00 17.90 76 ALA A C 1
ATOM 566 O O . ALA A 1 76 ? -28.319 14.433 17.625 1.00 17.39 76 ALA A O 1
ATOM 568 N N . ALA A 1 77 ? -28.962 14.475 15.469 1.00 15.69 77 ALA A N 1
ATOM 569 C CA . ALA A 1 77 ? -29.977 15.494 15.703 1.00 17.56 77 ALA A CA 1
ATOM 570 C C . ALA A 1 77 ? -31.307 15.195 15.022 1.00 15.89 77 ALA A C 1
ATOM 571 O O . ALA A 1 77 ? -31.350 14.588 13.952 1.00 16.14 77 ALA A O 1
ATOM 573 N N . VAL A 1 78 ? -32.388 15.624 15.661 1.00 15.39 78 VAL A N 1
ATOM 574 C CA . VAL A 1 78 ? -33.731 15.466 15.114 1.00 16.28 78 VAL A CA 1
ATOM 575 C C . VAL A 1 78 ? -34.310 16.876 15.029 1.00 15.88 78 VAL A C 1
ATOM 576 O O . VAL A 1 78 ? -33.724 17.825 15.546 1.00 15.84 78 VAL A O 1
ATOM 580 N N . MET A 1 79 ? -35.452 17.011 14.374 1.00 18.43 79 MET A N 1
ATOM 581 C CA . MET A 1 79 ? -36.098 18.305 14.246 1.00 19.54 79 MET A CA 1
ATOM 582 C C . MET A 1 79 ? -37.067 18.466 15.411 1.00 21.12 79 MET A C 1
ATOM 583 O O . MET A 1 79 ? -37.856 17.567 15.694 1.00 20.48 79 MET A O 1
ATOM 588 N N . ASP A 1 80 ? -37.001 19.602 16.096 1.00 21.85 80 ASP A N 1
ATOM 589 C CA . ASP A 1 80 ? -37.899 19.836 17.220 1.00 23.17 80 ASP A CA 1
ATOM 590 C C . ASP A 1 80 ? -39.286 20.208 16.693 1.00 23.51 80 ASP A C 1
ATOM 591 O O . ASP A 1 80 ? -39.419 20.719 15.578 1.00 21.74 80 ASP A O 1
ATOM 596 N N . LEU A 1 81 ? -40.314 19.947 17.495 1.00 24.40 81 LEU A N 1
ATOM 597 C CA . LEU A 1 81 ? -41.691 20.244 17.096 1.00 26.12 81 LEU A CA 1
ATOM 598 C C . LEU A 1 81 ? -41.915 21.718 16.803 1.00 27.21 81 LEU A C 1
ATOM 599 O O . LEU A 1 81 ? -41.302 22.581 17.429 1.00 28.18 81 LEU A O 1
ATOM 604 N N . VAL A 1 82 ? -42.786 22.009 15.843 1.00 28.91 82 VAL A N 1
ATOM 605 C CA . VAL A 1 82 ? -43.100 23.396 15.532 1.00 31.55 82 VAL A CA 1
ATOM 606 C C . VAL A 1 82 ? -44.040 23.849 16.655 1.00 33.16 82 VAL A C 1
ATOM 607 O O . VAL A 1 82 ? -44.684 23.019 17.299 1.00 30.75 82 VAL A O 1
ATOM 611 N N . PRO A 1 83 ? -44.124 25.166 16.911 1.00 34.88 83 PRO A N 1
ATOM 612 C CA . PRO A 1 83 ? -44.996 25.680 17.977 1.00 36.45 83 PRO A CA 1
ATOM 613 C C . PRO A 1 83 ? -46.386 25.050 18.069 1.00 35.92 83 PRO A C 1
ATOM 614 O O . PRO A 1 83 ? -46.803 24.610 19.141 1.00 36.77 83 PRO A O 1
ATOM 618 N N . SER A 1 84 ? -47.093 25.001 16.945 1.00 37.76 84 SER A N 1
ATOM 619 C CA . SER A 1 84 ? -48.437 24.429 16.896 1.00 39.30 84 SER A CA 1
ATOM 620 C C . SER A 1 84 ? -48.480 23.017 17.472 1.00 39.31 84 SER A C 1
ATOM 621 O O . SER A 1 84 ? -49.386 22.677 18.237 1.00 39.83 84 SER A O 1
ATOM 624 N N . ASP A 1 85 ? -47.504 22.195 17.096 1.00 36.63 85 ASP A N 1
ATOM 625 C CA . ASP A 1 85 ? -47.451 20.822 17.577 1.00 36.78 85 ASP A CA 1
ATOM 626 C C . ASP A 1 85 ? -47.082 20.731 19.052 1.00 35.99 85 ASP A C 1
ATOM 627 O O . ASP A 1 85 ? -47.533 19.821 19.752 1.00 35.23 85 ASP A O 1
ATOM 632 N N . LYS A 1 86 ? -46.258 21.661 19.524 1.00 36.27 86 LYS A N 1
ATOM 633 C CA . LYS A 1 86 ? -45.880 21.666 20.931 1.00 39.02 86 LYS A CA 1
ATOM 634 C C . LYS A 1 86 ? -47.112 22.040 21.748 1.00 39.87 86 LYS A C 1
ATOM 635 O O . LYS A 1 86 ? -47.371 21.474 22.806 1.00 38.72 86 LYS A O 1
ATOM 641 N N . GLU A 1 87 ? -47.872 23.001 21.236 1.00 42.43 87 GLU A N 1
ATOM 642 C CA . GLU A 1 87 ? -49.082 23.461 21.907 1.00 45.13 87 GLU A CA 1
ATOM 643 C C . GLU A 1 87 ? -50.088 22.321 21.983 1.00 43.95 87 GLU A C 1
ATOM 644 O O . GLU A 1 87 ? -50.746 22.119 23.002 1.00 44.11 87 GLU A O 1
ATOM 650 N N . LYS A 1 88 ? -50.193 21.580 20.887 1.00 43.21 88 LYS A N 1
ATOM 651 C CA . LYS A 1 88 ? -51.114 20.461 20.790 1.00 41.54 88 LYS A CA 1
ATOM 652 C C . LYS A 1 88 ? -50.639 19.274 21.625 1.00 40.26 88 LYS A C 1
ATOM 653 O O . LYS A 1 88 ? -51.375 18.306 21.817 1.00 40.40 88 LYS A O 1
ATOM 659 N N . GLY A 1 89 ? -49.409 19.354 22.124 1.00 38.88 89 GLY A N 1
ATOM 660 C CA . GLY A 1 89 ? -48.863 18.276 22.933 1.00 36.45 89 GLY A CA 1
ATOM 661 C C . GLY A 1 89 ? -48.577 17.014 22.135 1.00 35.00 89 GLY A C 1
ATOM 662 O O . GLY A 1 89 ? -48.801 15.900 22.612 1.00 34.03 89 GLY A O 1
ATOM 663 N N . LEU A 1 90 ? -48.072 17.189 20.917 1.00 31.71 90 LEU A N 1
ATOM 664 C CA . LEU A 1 90 ? -47.762 16.066 20.044 1.00 30.32 90 LEU A CA 1
ATOM 665 C C . LEU A 1 90 ? -46.683 15.159 20.625 1.00 29.20 90 LEU A C 1
ATOM 666 O O . LEU A 1 90 ? -45.701 15.633 21.196 1.00 27.98 90 LEU A O 1
ATOM 671 N N . GLN A 1 91 ? -46.875 13.851 20.481 1.00 28.61 91 GLN A N 1
ATOM 672 C CA . GLN A 1 91 ? -45.911 12.874 20.977 1.00 28.90 91 GLN A CA 1
ATOM 673 C C . GLN A 1 91 ? -45.065 12.348 19.822 1.00 26.69 91 GLN A C 1
ATOM 674 O O . GLN A 1 91 ? -45.573 12.132 18.724 1.00 28.26 91 GLN A O 1
ATOM 680 N N . THR A 1 92 ? -43.779 12.137 20.073 1.00 23.58 92 THR A N 1
ATOM 681 C CA . THR A 1 92 ? -42.870 11.621 19.049 1.00 22.97 92 THR A CA 1
ATOM 682 C C . THR A 1 92 ? -42.093 10.437 19.622 1.00 21.67 92 THR A C 1
ATOM 683 O O . THR A 1 92 ? -40.889 10.527 19.864 1.00 22.27 92 THR A O 1
ATOM 687 N N . PRO A 1 93 ? -42.778 9.305 19.839 1.00 20.01 93 PRO A N 1
ATOM 688 C CA . PRO A 1 93 ? -42.160 8.095 20.393 1.00 20.59 93 PRO A CA 1
ATOM 689 C C . PRO A 1 93 ? -40.999 7.502 19.592 1.00 19.77 93 PRO A C 1
ATOM 690 O O . PRO A 1 93 ? -40.160 6.791 20.147 1.00 20.28 93 PRO A O 1
ATOM 694 N N . ILE A 1 94 ? -40.930 7.788 18.298 1.00 17.04 94 ILE A N 1
ATOM 695 C CA . ILE A 1 94 ? -39.846 7.213 17.520 1.00 17.72 94 ILE A CA 1
ATOM 696 C C . ILE A 1 94 ? -38.484 7.681 18.035 1.00 15.98 94 ILE A C 1
ATOM 697 O O . ILE A 1 94 ? -37.488 6.970 17.883 1.00 16.49 94 ILE A O 1
ATOM 702 N N . TRP A 1 95 ? -38.436 8.850 18.673 1.00 13.53 95 TRP A N 1
ATOM 703 C CA . TRP A 1 95 ? -37.166 9.340 19.210 1.00 14.84 95 TRP A CA 1
ATOM 704 C C . TRP A 1 95 ? -36.621 8.400 20.285 1.00 17.21 95 TRP A C 1
ATOM 705 O O . TRP A 1 95 ? -35.410 8.294 20.469 1.00 16.51 95 TRP A O 1
ATOM 716 N N . LYS A 1 96 ? -37.512 7.719 21.000 1.00 17.49 96 LYS A N 1
ATOM 717 C CA . LYS A 1 96 ? -37.063 6.793 22.032 1.00 19.55 96 LYS A CA 1
ATOM 718 C C . LYS A 1 96 ? -36.303 5.646 21.375 1.00 17.64 96 LYS A C 1
ATOM 719 O O . LYS A 1 96 ? -35.318 5.154 21.918 1.00 17.59 96 LYS A O 1
ATOM 725 N N . ARG A 1 97 ? -36.760 5.235 20.196 1.00 18.66 97 ARG A N 1
ATOM 726 C CA . ARG A 1 97 ? -36.103 4.163 19.455 1.00 19.67 97 ARG A CA 1
ATOM 727 C C . ARG A 1 97 ? -34.714 4.617 19.004 1.00 17.43 97 ARG A C 1
ATOM 728 O O . ARG A 1 97 ? -33.751 3.851 19.054 1.00 17.07 97 ARG A O 1
ATOM 736 N N . TYR A 1 98 ? -34.610 5.868 18.563 1.00 15.45 98 TYR A N 1
ATOM 737 C CA . TYR A 1 98 ? -33.324 6.408 18.119 1.00 14.83 98 TYR A CA 1
ATOM 738 C C . TYR A 1 98 ? -32.305 6.420 19.269 1.00 13.78 98 TYR A C 1
ATOM 739 O O . TYR A 1 98 ? -31.166 5.987 19.103 1.00 13.55 98 TYR A O 1
ATOM 748 N N . GLU A 1 99 ? -32.717 6.915 20.434 1.00 15.27 99 GLU A N 1
ATOM 749 C CA . GLU A 1 99 ? -31.829 6.948 21.599 1.00 15.19 99 GLU A CA 1
ATOM 750 C C . GLU A 1 99 ? -31.353 5.527 21.911 1.00 15.25 99 GLU A C 1
ATOM 751 O O . GLU A 1 99 ? -30.186 5.308 22.228 1.00 16.00 99 GLU A O 1
ATOM 757 N N . SER A 1 100 ? -32.265 4.566 21.814 1.00 14.10 100 SER A N 1
ATOM 758 C CA . SER A 1 100 ? -31.937 3.168 22.080 1.00 18.02 100 SER A CA 1
ATOM 759 C C . SER A 1 100 ? -30.940 2.602 21.069 1.00 15.69 100 SER A C 1
ATOM 760 O O . SER A 1 100 ? -29.985 1.914 21.434 1.00 13.97 100 SER A O 1
ATOM 763 N N . LEU A 1 101 ? -31.165 2.879 19.791 1.00 16.19 101 LEU A N 1
ATOM 764 C CA . LEU A 1 101 ? -30.257 2.380 18.761 1.00 15.75 101 LEU A CA 1
ATOM 765 C C . LEU A 1 101 ? -28.867 3.008 18.898 1.00 16.09 101 LEU A C 1
ATOM 766 O O . LEU A 1 101 ? -27.852 2.337 18.689 1.00 15.53 101 LEU A O 1
ATOM 771 N N . LEU A 1 102 ? -28.820 4.287 19.258 1.00 14.96 102 LEU A N 1
ATOM 772 C CA . LEU A 1 102 ? -27.545 4.973 19.441 1.00 17.49 102 LEU A CA 1
ATOM 773 C C . LEU A 1 102 ? -26.765 4.354 20.596 1.00 19.66 102 LEU A C 1
ATOM 774 O O . LEU A 1 102 ? -25.550 4.159 20.507 1.00 19.94 102 LEU A O 1
ATOM 779 N N . LEU A 1 103 ? -27.470 4.050 21.681 1.00 20.93 103 LEU A N 1
ATOM 780 C CA . LEU A 1 103 ? -26.849 3.444 22.853 1.00 22.70 103 LEU A CA 1
ATOM 781 C C . LEU A 1 103 ? -26.205 2.116 22.474 1.00 22.72 103 LEU A C 1
ATOM 782 O O . LEU A 1 103 ? -25.066 1.834 22.844 1.00 22.92 103 LEU A O 1
ATOM 787 N N . GLU A 1 104 ? -26.943 1.304 21.729 1.00 22.25 104 GLU A N 1
ATOM 788 C CA . GLU A 1 104 ? -26.443 0.007 21.315 1.00 25.27 104 GLU A CA 1
ATOM 789 C C . GLU A 1 104 ? -25.235 0.138 20.394 1.00 26.94 104 GLU A C 1
ATOM 790 O O . GLU A 1 104 ? -24.518 -0.833 20.162 1.00 27.64 104 GLU A O 1
ATOM 796 N N . ALA A 1 105 ? -25.003 1.347 19.888 1.00 26.04 105 ALA A N 1
ATOM 797 C CA . ALA A 1 105 ? -23.860 1.604 19.018 1.00 25.97 105 ALA A CA 1
ATOM 798 C C . ALA A 1 105 ? -22.787 2.335 19.818 1.00 25.77 105 ALA A C 1
ATOM 799 O O . ALA A 1 105 ? -21.881 2.946 19.253 1.00 24.46 105 ALA A O 1
ATOM 801 N N . ASP A 1 106 ? -22.914 2.283 21.141 1.00 28.27 106 ASP A N 1
ATOM 802 C CA . ASP A 1 106 ? -21.962 2.917 22.052 1.00 29.64 106 ASP A CA 1
ATOM 803 C C . ASP A 1 106 ? -22.007 4.435 22.107 1.00 29.13 106 ASP A C 1
ATOM 804 O O . ASP A 1 106 ? -21.034 5.068 22.509 1.00 30.15 106 ASP A O 1
ATOM 809 N N . CYS A 1 107 ? -23.122 5.025 21.698 1.00 27.64 107 CYS A N 1
ATOM 810 C CA . CYS A 1 107 ? -23.249 6.475 21.757 1.00 26.70 107 CYS A CA 1
ATOM 811 C C . CYS A 1 107 ? -24.190 6.817 22.911 1.00 25.81 107 CYS A C 1
ATOM 812 O O . CYS A 1 107 ? -25.406 6.665 22.805 1.00 23.05 107 CYS A O 1
ATOM 815 N N . LYS A 1 108 ? -23.610 7.283 24.009 1.00 26.77 108 LYS A N 1
ATOM 816 C CA . LYS A 1 108 ? -24.363 7.623 25.209 1.00 28.35 108 LYS A CA 1
ATOM 817 C C . LYS A 1 108 ? -24.999 9.014 25.209 1.00 28.02 108 LYS A C 1
ATOM 818 O O . LYS A 1 108 ? -25.795 9.333 26.091 1.00 31.54 108 LYS A O 1
ATOM 824 N N . LYS A 1 109 ? -24.661 9.840 24.227 1.00 27.44 109 LYS A N 1
ATOM 825 C CA . LYS A 1 109 ? -25.238 11.179 24.146 1.00 26.92 109 LYS A CA 1
ATOM 826 C C . LYS A 1 109 ? -26.722 11.148 23.818 1.00 25.53 109 LYS A C 1
ATOM 827 O O . LYS A 1 109 ? -27.255 10.149 23.315 1.00 23.60 109 LYS A O 1
ATOM 833 N N . THR A 1 110 ? -27.379 12.266 24.096 1.00 22.80 110 THR A N 1
ATOM 834 C CA . THR A 1 110 ? -28.795 12.415 23.821 1.00 22.87 110 THR A CA 1
ATOM 835 C C . THR A 1 110 ? -28.943 13.149 22.493 1.00 21.30 110 THR A C 1
ATOM 836 O O . THR A 1 110 ? -28.054 13.899 22.078 1.00 20.80 110 THR A O 1
ATOM 840 N N . LEU A 1 111 ? -30.069 12.933 21.828 1.00 19.82 111 LEU A N 1
ATOM 841 C CA . LEU A 1 111 ? -30.324 13.579 20.550 1.00 18.94 111 LEU A CA 1
ATOM 842 C C . LEU A 1 111 ? -30.373 15.090 20.720 1.00 20.48 111 LEU A C 1
ATOM 843 O O . LEU A 1 111 ? -30.850 15.598 21.730 1.00 19.55 111 LEU A O 1
ATOM 848 N N . MET A 1 112 ? -29.874 15.809 19.728 1.00 21.41 112 MET A N 1
ATOM 849 C CA . MET A 1 112 ? -29.919 17.258 19.768 1.00 23.89 112 MET A CA 1
ATOM 850 C C . MET A 1 112 ? -31.214 17.631 19.045 1.00 23.54 112 MET A C 1
ATOM 851 O O . MET A 1 112 ? -31.575 16.999 18.051 1.00 22.54 112 MET A O 1
ATOM 856 N N . LYS A 1 113 ? -31.932 18.623 19.558 1.00 24.04 113 LYS A N 1
ATOM 857 C CA . LYS A 1 113 ? -33.178 19.063 18.926 1.00 26.12 113 LYS A CA 1
ATOM 858 C C . LYS A 1 113 ? -32.947 20.392 18.233 1.00 25.96 113 LYS A C 1
ATOM 859 O O . LYS A 1 113 ? -32.597 21.371 18.881 1.00 27.08 113 LYS A O 1
ATOM 865 N N . LEU A 1 114 ? -33.154 20.426 16.921 1.00 24.47 114 LEU A N 1
ATOM 866 C CA . LEU A 1 114 ? -32.951 21.651 16.151 1.00 25.84 114 LEU A CA 1
ATOM 867 C C . LEU A 1 114 ? -34.263 22.250 15.667 1.00 26.31 114 LEU A C 1
ATOM 868 O O . LEU A 1 114 ? -35.177 21.524 15.272 1.00 25.10 114 LEU A O 1
ATOM 873 N N . GLU A 1 115 ? -34.347 23.577 15.692 1.00 27.06 115 GLU A N 1
ATOM 874 C CA . GLU A 1 115 ? -35.543 24.268 15.230 1.00 27.71 115 GLU A CA 1
ATOM 875 C C . GLU A 1 115 ? -35.703 23.930 13.747 1.00 26.43 115 GLU A C 1
ATOM 876 O O . GLU A 1 115 ? -34.712 23.788 13.030 1.00 24.89 115 GLU A O 1
ATOM 882 N N . ARG A 1 116 ? -36.944 23.799 13.291 1.00 25.62 116 ARG A N 1
ATOM 883 C CA . ARG A 1 116 ? -37.207 23.434 11.902 1.00 26.41 116 ARG A CA 1
ATOM 884 C C . ARG A 1 116 ? -36.291 24.032 10.842 1.00 26.49 116 ARG A C 1
ATOM 885 O O . ARG A 1 116 ? -35.636 23.299 10.101 1.00 26.08 116 ARG A O 1
ATOM 893 N N . PHE A 1 117 ? -36.251 25.357 10.754 1.00 26.51 117 PHE A N 1
ATOM 894 C CA . PHE A 1 117 ? -35.424 26.000 9.745 1.00 27.32 117 PHE A CA 1
ATOM 895 C C . PHE A 1 117 ? -33.935 25.789 9.967 1.00 26.15 117 PHE A C 1
ATOM 896 O O . PHE A 1 117 ? -33.159 25.775 9.016 1.00 25.64 117 PHE A O 1
ATOM 904 N N . GLU A 1 118 ? -33.536 25.610 11.220 1.00 26.03 118 GLU A N 1
ATOM 905 C CA . GLU A 1 118 ? -32.134 25.364 11.524 1.00 27.13 118 GLU A CA 1
ATOM 906 C C . GLU A 1 118 ? -31.778 23.952 11.049 1.00 24.95 118 GLU A C 1
ATOM 907 O O . GLU A 1 118 ? -30.657 23.691 10.610 1.00 22.99 118 GLU A O 1
ATOM 913 N N . PHE A 1 119 ? -32.752 23.050 11.132 1.00 23.23 119 PHE A N 1
ATOM 914 C CA . PHE A 1 119 ? -32.566 21.670 10.698 1.00 20.54 119 PHE A CA 1
ATOM 915 C C . PHE A 1 119 ? -32.415 21.678 9.178 1.00 20.54 119 PHE A C 1
ATOM 916 O O . PHE A 1 119 ? -31.533 21.020 8.627 1.00 20.76 119 PHE A O 1
ATOM 924 N N . TYR A 1 120 ? -33.285 22.430 8.505 1.00 22.38 120 TYR A N 1
ATOM 925 C CA . TYR A 1 120 ? -33.238 22.538 7.047 1.00 21.47 120 TYR A CA 1
ATOM 926 C C . TYR A 1 120 ? -31.893 23.090 6.584 1.00 21.86 120 TYR A C 1
ATOM 927 O O . TYR A 1 120 ? -31.373 22.687 5.546 1.00 22.27 120 TYR A O 1
ATOM 936 N N . GLU A 1 121 ? -31.331 24.015 7.352 1.00 23.10 121 GLU A N 1
ATOM 937 C CA . GLU A 1 121 ? -30.041 24.600 6.995 1.00 25.92 121 GLU A CA 1
ATOM 938 C C . GLU A 1 121 ? -28.944 23.546 7.036 1.00 25.55 121 GLU A C 1
ATOM 939 O O . GLU A 1 121 ? -28.088 23.495 6.156 1.00 26.31 121 GLU A O 1
ATOM 945 N N . ARG A 1 122 ? -28.968 22.707 8.066 1.00 24.83 122 ARG A N 1
ATOM 946 C CA . ARG A 1 122 ? -27.975 21.650 8.205 1.00 23.96 122 ARG A CA 1
ATOM 947 C C . ARG A 1 122 ? -28.121 20.641 7.076 1.00 23.71 122 ARG A C 1
ATOM 948 O O . ARG A 1 122 ? -27.128 20.200 6.498 1.00 23.31 122 ARG A O 1
ATOM 956 N N . ALA A 1 123 ? -29.364 20.285 6.763 1.00 21.25 123 ALA A N 1
ATOM 957 C CA . ALA A 1 123 ? -29.638 19.308 5.718 1.00 21.29 123 ALA A CA 1
ATOM 958 C C . ALA A 1 123 ? -29.070 19.752 4.380 1.00 22.55 123 ALA A C 1
ATOM 959 O O . ALA A 1 123 ? -28.604 18.930 3.591 1.00 22.03 123 ALA A O 1
ATOM 961 N N . LYS A 1 124 ? -29.110 21.055 4.119 1.00 23.14 124 LYS A N 1
ATOM 962 C CA . LYS A 1 124 ? -28.583 21.579 2.865 1.00 24.35 124 LYS A CA 1
ATOM 963 C C . LYS A 1 124 ? -27.064 21.436 2.779 1.00 22.29 124 LYS A C 1
ATOM 964 O O . LYS A 1 124 ? -26.510 21.354 1.689 1.00 25.95 124 LYS A O 1
ATOM 970 N N . LYS A 1 125 ? -26.394 21.398 3.924 1.00 21.87 125 LYS A N 1
ATOM 971 C CA . LYS A 1 125 ? -24.939 21.247 3.938 1.00 24.18 125 LYS A CA 1
ATOM 972 C C . LYS A 1 125 ? -24.535 19.779 4.041 1.00 22.61 125 LYS A C 1
ATOM 973 O O . LYS A 1 125 ? -23.349 19.462 4.049 1.00 20.86 125 LYS A O 1
ATOM 979 N N . ALA A 1 126 ? -25.522 18.888 4.120 1.00 20.08 126 ALA A N 1
ATOM 980 C CA . ALA A 1 126 ? -25.251 17.459 4.248 1.00 19.49 126 ALA A CA 1
ATOM 981 C C . ALA A 1 126 ? -24.715 16.843 2.961 1.00 18.27 126 ALA A C 1
ATOM 982 O O . ALA A 1 126 ? -24.994 17.318 1.863 1.00 18.94 126 ALA A O 1
ATOM 984 N N . PHE A 1 127 ? -23.953 15.769 3.104 1.00 17.73 127 PHE A N 1
ATOM 985 C CA . PHE A 1 127 ? -23.381 15.094 1.944 1.00 17.27 127 PHE A CA 1
ATOM 986 C C . PHE A 1 127 ? -24.489 14.413 1.147 1.00 17.42 127 PHE A C 1
ATOM 987 O O . PHE A 1 127 ? -24.452 14.370 -0.083 1.00 14.60 127 PHE A O 1
ATOM 995 N N . ALA A 1 128 ? -25.480 13.877 1.851 1.00 15.43 128 ALA A N 1
ATOM 996 C CA . ALA A 1 128 ? -26.569 13.191 1.174 1.00 15.72 128 ALA A CA 1
ATOM 997 C C . ALA A 1 128 ? -27.836 13.170 2.012 1.00 14.72 128 ALA A C 1
ATOM 998 O O . ALA A 1 128 ? -27.795 13.378 3.220 1.00 13.32 128 ALA A O 1
ATOM 1000 N N . VAL A 1 129 ? -28.961 12.932 1.350 1.00 13.97 129 VAL A N 1
ATOM 1001 C CA . VAL A 1 129 ? -30.252 12.843 2.014 1.00 14.74 129 VAL A CA 1
ATOM 1002 C C . VAL A 1 129 ? -30.883 11.544 1.523 1.00 15.89 129 VAL A C 1
ATOM 1003 O O . VAL A 1 129 ? -31.051 11.342 0.321 1.00 16.54 129 VAL A O 1
ATOM 1007 N N . VAL A 1 130 ? -31.214 10.662 2.456 1.00 14.05 130 VAL A N 1
ATOM 1008 C CA . VAL A 1 130 ? -31.818 9.383 2.116 1.00 14.14 130 VAL A CA 1
ATOM 1009 C C . VAL A 1 130 ? -33.324 9.483 2.318 1.00 15.05 130 VAL A C 1
ATOM 1010 O O . VAL A 1 130 ? -33.789 9.647 3.447 1.00 15.16 130 VAL A O 1
ATOM 1014 N N . ALA A 1 131 ? -34.078 9.389 1.226 1.00 15.06 131 ALA A N 1
ATOM 1015 C CA . ALA A 1 131 ? -35.535 9.467 1.289 1.00 15.75 131 ALA A CA 1
ATOM 1016 C C . ALA A 1 131 ? -36.082 8.092 1.657 1.00 15.96 131 ALA A C 1
ATOM 1017 O O . ALA A 1 131 ? -35.990 7.156 0.860 1.00 15.28 131 ALA A O 1
ATOM 1019 N N . THR A 1 132 ? -36.657 7.975 2.852 1.00 14.92 132 THR A N 1
ATOM 1020 C CA . THR A 1 132 ? -37.196 6.694 3.308 1.00 15.50 132 THR A CA 1
ATOM 1021 C C . THR A 1 132 ? -38.715 6.699 3.296 1.00 17.42 132 THR A C 1
ATOM 1022 O O . THR A 1 132 ? -39.339 7.711 2.972 1.00 16.39 132 THR A O 1
ATOM 1026 N N . GLY A 1 133 ? -39.307 5.569 3.666 1.00 16.36 133 GLY A N 1
ATOM 1027 C CA . GLY A 1 133 ? -40.755 5.484 3.708 1.00 17.90 133 GLY A CA 1
ATOM 1028 C C . GLY A 1 133 ? -41.282 5.651 5.125 1.00 18.92 133 GLY A C 1
ATOM 1029 O O . GLY A 1 133 ? -42.420 5.284 5.416 1.00 20.04 133 GLY A O 1
ATOM 1030 N N . GLU A 1 134 ? -40.458 6.212 6.007 1.00 18.07 134 GLU A N 1
ATOM 1031 C CA . GLU A 1 134 ? -40.846 6.410 7.398 1.00 17.42 134 GLU A CA 1
ATOM 1032 C C . GLU A 1 134 ? -42.026 7.357 7.513 1.00 17.53 134 GLU A C 1
ATOM 1033 O O . GLU A 1 134 ? -41.950 8.499 7.075 1.00 17.31 134 GLU A O 1
ATOM 1039 N N . MET A 1 135 ? -43.114 6.882 8.115 1.00 19.62 135 MET A N 1
ATOM 1040 C CA . MET A 1 135 ? -44.312 7.704 8.267 1.00 22.80 135 MET A CA 1
ATOM 1041 C C . MET A 1 135 ? -44.410 8.436 9.606 1.00 21.36 135 MET A C 1
ATOM 1042 O O . MET A 1 135 ? -45.230 9.340 9.766 1.00 24.33 135 MET A O 1
ATOM 1047 N N . ALA A 1 136 ? -43.579 8.063 10.566 1.00 20.25 136 ALA A N 1
ATOM 1048 C CA . ALA A 1 136 ? -43.614 8.729 11.866 1.00 21.29 136 ALA A CA 1
ATOM 1049 C C . ALA A 1 136 ? -43.355 10.230 11.717 1.00 22.11 136 ALA A C 1
ATOM 1050 O O . ALA A 1 136 ? -42.501 10.652 10.932 1.00 21.27 136 ALA A O 1
ATOM 1052 N N . LEU A 1 137 ? -44.101 11.041 12.462 1.00 20.28 137 LEU A N 1
ATOM 1053 C CA . LEU A 1 137 ? -43.911 12.482 12.396 1.00 21.16 137 LEU A CA 1
ATOM 1054 C C . LEU A 1 137 ? -42.564 12.813 13.047 1.00 19.55 137 LEU A C 1
ATOM 1055 O O . LEU A 1 137 ? -42.190 12.220 14.060 1.00 18.56 137 LEU A O 1
ATOM 1060 N N . TYR A 1 138 ? -41.835 13.750 12.453 1.00 17.87 138 TYR A N 1
ATOM 1061 C CA . TYR A 1 138 ? -40.527 14.152 12.969 1.00 16.72 138 TYR A CA 1
ATOM 1062 C C . TYR A 1 138 ? -39.536 12.987 13.058 1.00 15.67 138 TYR A C 1
ATOM 1063 O O . TYR A 1 138 ? -38.752 12.898 13.998 1.00 13.37 138 TYR A O 1
ATOM 1072 N N . GLY A 1 139 ? -39.573 12.102 12.067 1.00 14.84 139 GLY A N 1
ATOM 1073 C CA . GLY A 1 139 ? -38.668 10.969 12.061 1.00 14.39 139 GLY A CA 1
ATOM 1074 C C . GLY A 1 139 ? -37.284 11.302 11.522 1.00 13.95 139 GLY A C 1
ATOM 1075 O O . GLY A 1 139 ? -36.358 10.513 11.677 1.00 14.80 139 GLY A O 1
ATOM 1076 N N . ASN A 1 140 ? -37.135 12.467 10.897 1.00 11.75 140 ASN A N 1
ATOM 1077 C CA . ASN A 1 140 ? -35.844 12.866 10.328 1.00 11.76 140 ASN A CA 1
ATOM 1078 C C . ASN A 1 140 ? -34.732 12.841 11.356 1.00 12.18 140 ASN A C 1
ATOM 1079 O O . ASN A 1 140 ? -34.919 13.262 12.489 1.00 12.44 140 ASN A O 1
ATOM 1084 N N . ILE A 1 141 ? -33.561 12.367 10.958 1.00 12.10 141 ILE A N 1
ATOM 1085 C CA . ILE A 1 141 ? -32.438 12.358 11.876 1.00 10.93 141 ILE A CA 1
ATOM 1086 C C . ILE A 1 141 ? -31.170 12.612 11.068 1.00 12.02 141 ILE A C 1
ATOM 1087 O O . ILE A 1 141 ? -31.040 12.129 9.941 1.00 11.69 141 ILE A O 1
ATOM 1092 N N . ILE A 1 142 ? -30.261 13.409 11.628 1.00 12.45 142 ILE A N 1
ATOM 1093 C CA . ILE A 1 142 ? -29.000 13.728 10.958 1.00 13.52 142 ILE A CA 1
ATOM 1094 C C . ILE A 1 142 ? -27.853 13.124 11.757 1.00 13.25 142 ILE A C 1
ATOM 1095 O O . ILE A 1 142 ? -27.834 13.235 12.981 1.00 13.52 142 ILE A O 1
ATOM 1100 N N . LEU A 1 143 ? -26.898 12.494 11.071 1.00 12.96 143 LEU A N 1
ATOM 1101 C CA . LEU A 1 143 ? -25.751 11.883 11.747 1.00 13.55 143 LEU A CA 1
ATOM 1102 C C . LEU A 1 143 ? -24.460 12.535 11.252 1.00 14.77 143 LEU A C 1
ATOM 1103 O O . LEU A 1 143 ? -24.348 12.897 10.078 1.00 13.56 143 LEU A O 1
ATOM 1108 N N . LYS A 1 144 ? -23.490 12.677 12.149 1.00 14.47 144 LYS A N 1
ATOM 1109 C CA . LYS A 1 144 ? -22.211 13.288 11.802 1.00 16.21 144 LYS A CA 1
ATOM 1110 C C . LYS A 1 144 ? -21.101 12.250 11.920 1.00 14.29 144 LYS A C 1
ATOM 1111 O O . LYS A 1 144 ? -20.866 11.685 12.996 1.00 13.71 144 LYS A O 1
ATOM 1117 N N . LYS A 1 145 ? -20.426 12.003 10.804 1.00 14.85 145 LYS A N 1
ATOM 1118 C CA . LYS A 1 145 ? -19.354 11.021 10.751 1.00 15.34 145 LYS A CA 1
ATOM 1119 C C . LYS A 1 145 ? -18.108 11.488 11.489 1.00 17.26 145 LYS A C 1
ATOM 1120 O O . LYS A 1 145 ? -17.725 12.655 11.402 1.00 18.37 145 LYS A O 1
ATOM 1126 N N . GLY A 1 146 ? -17.491 10.567 12.224 1.00 16.72 146 GLY A N 1
ATOM 1127 C CA . GLY A 1 146 ? -16.279 10.873 12.958 1.00 19.29 146 GLY A CA 1
ATOM 1128 C C . GLY A 1 146 ? -15.124 10.093 12.357 1.00 22.27 146 GLY A C 1
ATOM 1129 O O . GLY A 1 146 ? -15.154 9.758 11.174 1.00 22.03 146 GLY A O 1
ATOM 1130 N N . THR A 1 147 ? -14.111 9.797 13.164 1.00 24.57 147 THR A N 1
ATOM 1131 C CA . THR A 1 147 ? -12.948 9.049 12.692 1.00 27.57 147 THR A CA 1
ATOM 1132 C C . THR A 1 147 ? -12.895 7.669 13.343 1.00 30.02 147 THR A C 1
ATOM 1133 O O . THR A 1 147 ? -13.568 7.421 14.341 1.00 29.90 147 THR A O 1
ATOM 1137 N N . LEU A 1 148 ? -12.096 6.774 12.774 1.00 34.43 148 LEU A N 1
ATOM 1138 C CA . LEU A 1 148 ? -11.959 5.423 13.312 1.00 38.82 148 LEU A CA 1
ATOM 1139 C C . LEU A 1 148 ? -10.830 5.300 14.333 1.00 43.24 148 LEU A C 1
ATOM 1140 O O . LEU A 1 148 ? -10.138 6.276 14.640 1.00 41.37 148 LEU A O 1
ATOM 1145 N N . ASP A 1 149 ? -10.669 4.074 14.831 1.00 48.52 149 ASP A N 1
ATOM 1146 C CA . ASP A 1 149 ? -9.659 3.675 15.814 1.00 53.76 149 ASP A CA 1
ATOM 1147 C C . ASP A 1 149 ? -10.256 3.613 17.216 1.00 55.56 149 ASP A C 1
ATOM 1148 O O . ASP A 1 149 ? -11.429 4.013 17.373 1.00 57.52 149 ASP A O 1
ATOM 1154 N N . MET B 1 1 ? -9.248 6.234 -0.103 1.00 29.29 1 MET B N 1
ATOM 1155 C CA . MET B 1 1 ? -9.418 5.202 0.965 1.00 29.78 1 MET B CA 1
ATOM 1156 C C . MET B 1 1 ? -10.727 5.362 1.737 1.00 28.99 1 MET B C 1
ATOM 1157 O O . MET B 1 1 ? -11.266 6.461 1.861 1.00 30.03 1 MET B O 1
ATOM 1162 N N . VAL B 1 2 ? -11.220 4.253 2.276 1.00 26.93 2 VAL B N 1
ATOM 1163 C CA . VAL B 1 2 ? -12.469 4.254 3.017 1.00 23.88 2 VAL B CA 1
ATOM 1164 C C . VAL B 1 2 ? -12.271 4.177 4.530 1.00 23.06 2 VAL B C 1
ATOM 1165 O O . VAL B 1 2 ? -11.390 3.472 5.019 1.00 22.04 2 VAL B O 1
ATOM 1169 N N . ALA B 1 3 ? -13.097 4.917 5.263 1.00 20.56 3 ALA B N 1
ATOM 1170 C CA . ALA B 1 3 ? -13.046 4.911 6.716 1.00 18.77 3 ALA B CA 1
ATOM 1171 C C . ALA B 1 3 ? -14.428 4.506 7.231 1.00 19.14 3 ALA B C 1
ATOM 1172 O O . ALA B 1 3 ? -15.286 5.357 7.470 1.00 18.15 3 ALA B O 1
ATOM 1174 N N . LEU B 1 4 ? -14.634 3.198 7.364 1.00 15.92 4 LEU B N 1
ATOM 1175 C CA . LEU B 1 4 ? -15.885 2.629 7.858 1.00 17.51 4 LEU B CA 1
ATOM 1176 C C . LEU B 1 4 ? -15.558 1.405 8.704 1.00 18.81 4 LEU B C 1
ATOM 1177 O O . LEU B 1 4 ? -14.630 0.657 8.389 1.00 18.01 4 LEU B O 1
ATOM 1182 N N . LYS B 1 5 ? -16.322 1.202 9.772 1.00 18.15 5 LYS B N 1
ATOM 1183 C CA . LYS B 1 5 ? -16.107 0.062 10.657 1.00 19.87 5 LYS B CA 1
ATOM 1184 C C . LYS B 1 5 ? -16.175 -1.272 9.919 1.00 20.17 5 LYS B C 1
ATOM 1185 O O . LYS B 1 5 ? -17.128 -1.542 9.179 1.00 19.40 5 LYS B O 1
ATOM 1191 N N . GLY B 1 6 ? -15.161 -2.102 10.133 1.00 21.67 6 GLY B N 1
ATOM 1192 C CA . GLY B 1 6 ? -15.116 -3.420 9.523 1.00 22.71 6 GLY B CA 1
ATOM 1193 C C . GLY B 1 6 ? -14.783 -3.505 8.047 1.00 24.02 6 GLY B C 1
ATOM 1194 O O . GLY B 1 6 ? -14.799 -4.597 7.477 1.00 25.70 6 GLY B O 1
ATOM 1195 N N . ILE B 1 7 ? -14.483 -2.374 7.419 1.00 21.12 7 ILE B N 1
ATOM 1196 C CA . ILE B 1 7 ? -14.156 -2.374 6.001 1.00 20.22 7 ILE B CA 1
ATOM 1197 C C . ILE B 1 7 ? -12.681 -2.042 5.785 1.00 18.96 7 ILE B C 1
ATOM 1198 O O . ILE B 1 7 ? -12.186 -1.045 6.298 1.00 17.43 7 ILE B O 1
ATOM 1203 N N . PRO B 1 8 ? -11.960 -2.892 5.028 1.00 18.91 8 PRO B N 1
ATOM 1204 C CA . PRO B 1 8 ? -10.535 -2.682 4.744 1.00 17.54 8 PRO B CA 1
ATOM 1205 C C . PRO B 1 8 ? -10.311 -1.279 4.193 1.00 17.15 8 PRO B C 1
ATOM 1206 O O . PRO B 1 8 ? -10.936 -0.888 3.210 1.00 14.53 8 PRO B O 1
ATOM 1210 N N . LYS B 1 9 ? -9.410 -0.533 4.824 1.00 18.79 9 LYS B N 1
ATOM 1211 C CA . LYS B 1 9 ? -9.121 0.836 4.420 1.00 20.88 9 LYS B CA 1
ATOM 1212 C C . LYS B 1 9 ? -8.525 1.001 3.020 1.00 20.51 9 LYS B C 1
ATOM 1213 O O . LYS B 1 9 ? -8.684 2.060 2.402 1.00 18.63 9 LYS B O 1
ATOM 1219 N N . VAL B 1 10 ? -7.847 -0.027 2.512 1.00 19.19 10 VAL B N 1
ATOM 1220 C CA . VAL B 1 10 ? -7.238 0.080 1.191 1.00 20.62 10 VAL B CA 1
ATOM 1221 C C . VAL B 1 10 ? -8.228 0.081 0.036 1.00 21.22 10 VAL B C 1
ATOM 1222 O O . VAL B 1 10 ? -7.864 0.413 -1.085 1.00 20.72 10 VAL B O 1
ATOM 1226 N N . LEU B 1 11 ? -9.475 -0.303 0.297 1.00 19.82 11 LEU B N 1
ATOM 1227 C CA . LEU B 1 11 ? -10.485 -0.293 -0.754 1.00 20.25 11 LEU B CA 1
ATOM 1228 C C . LEU B 1 11 ? -10.901 1.158 -1.006 1.00 21.09 11 LEU B C 1
ATOM 1229 O O . LEU B 1 11 ? -11.032 1.943 -0.067 1.00 22.17 11 LEU B O 1
ATOM 1234 N N . SER B 1 12 ? -11.098 1.517 -2.268 1.00 20.50 12 SER B N 1
ATOM 1235 C CA . SER B 1 12 ? -11.529 2.870 -2.593 1.00 18.96 12 SER B CA 1
ATOM 1236 C C . SER B 1 12 ? -13.052 2.845 -2.643 1.00 18.05 12 SER B C 1
ATOM 1237 O O . SER B 1 12 ? -13.656 1.782 -2.789 1.00 17.22 12 SER B O 1
ATOM 1240 N N . PRO B 1 13 ? -13.696 4.010 -2.494 1.00 18.55 13 PRO B N 1
ATOM 1241 C CA . PRO B 1 13 ? -15.160 4.008 -2.547 1.00 18.35 13 PRO B CA 1
ATOM 1242 C C . PRO B 1 13 ? -15.700 3.435 -3.857 1.00 18.14 13 PRO B C 1
ATOM 1243 O O . PRO B 1 13 ? -16.736 2.763 -3.871 1.00 17.92 13 PRO B O 1
ATOM 1247 N N . GLU B 1 14 ? -14.989 3.682 -4.953 1.00 17.05 14 GLU B N 1
ATOM 1248 C CA . GLU B 1 14 ? -15.408 3.182 -6.259 1.00 19.14 14 GLU B CA 1
ATOM 1249 C C . GLU B 1 14 ? -15.365 1.660 -6.325 1.00 16.54 14 GLU B C 1
ATOM 1250 O O . GLU B 1 14 ? -16.241 1.040 -6.919 1.00 16.38 14 GLU B O 1
ATOM 1256 N N . LEU B 1 15 ? -14.329 1.070 -5.734 1.00 14.49 15 LEU B N 1
ATOM 1257 C CA . LEU B 1 15 ? -14.173 -0.379 -5.733 1.00 14.90 15 LEU B CA 1
ATOM 1258 C C . LEU B 1 15 ? -15.269 -1.004 -4.876 1.00 14.25 15 LEU B C 1
ATOM 1259 O O . LEU B 1 15 ? -15.903 -1.977 -5.276 1.00 13.65 15 LEU B O 1
ATOM 1264 N N . LEU B 1 16 ? -15.488 -0.436 -3.693 1.00 14.03 16 LEU B N 1
ATOM 1265 C CA . LEU B 1 16 ? -16.527 -0.934 -2.797 1.00 14.76 16 LEU B CA 1
ATOM 1266 C C . LEU B 1 16 ? -17.873 -0.907 -3.531 1.00 14.58 16 LEU B C 1
ATOM 1267 O O . LEU B 1 16 ? -18.644 -1.861 -3.477 1.00 14.17 16 LEU B O 1
ATOM 1272 N N . PHE B 1 17 ? -18.138 0.194 -4.230 1.00 15.97 17 PHE B N 1
ATOM 1273 C CA . PHE B 1 17 ? -19.381 0.356 -4.982 1.00 15.65 17 PHE B CA 1
ATOM 1274 C C . PHE B 1 17 ? -19.524 -0.755 -6.023 1.00 16.24 17 PHE B C 1
ATOM 1275 O O . PHE B 1 17 ? -20.595 -1.347 -6.179 1.00 16.44 17 PHE B O 1
ATOM 1283 N N . ALA B 1 18 ? -18.437 -1.041 -6.732 1.00 14.11 18 ALA B N 1
ATOM 1284 C CA . ALA B 1 18 ? -18.446 -2.092 -7.740 1.00 14.98 18 ALA B CA 1
ATOM 1285 C C . ALA B 1 18 ? -18.744 -3.449 -7.091 1.00 15.35 18 ALA B C 1
ATOM 1286 O O . ALA B 1 18 ? -19.595 -4.207 -7.570 1.00 16.46 18 ALA B O 1
ATOM 1288 N N . LEU B 1 19 ? -18.052 -3.752 -5.996 1.00 16.47 19 LEU B N 1
ATOM 1289 C CA . LEU B 1 19 ? -18.261 -5.022 -5.298 1.00 16.14 19 LEU B CA 1
ATOM 1290 C C . LEU B 1 19 ? -19.710 -5.179 -4.866 1.00 16.73 19 LEU B C 1
ATOM 1291 O O . LEU B 1 19 ? -20.275 -6.271 -4.946 1.00 18.37 19 LEU B O 1
ATOM 1296 N N . ALA B 1 20 ? -20.310 -4.082 -4.412 1.00 16.68 20 ALA B N 1
ATOM 1297 C CA . ALA B 1 20 ? -21.698 -4.107 -3.971 1.00 17.10 20 ALA B CA 1
ATOM 1298 C C . ALA B 1 20 ? -22.671 -4.281 -5.136 1.00 18.61 20 ALA B C 1
ATOM 1299 O O . ALA B 1 20 ? -23.722 -4.896 -4.975 1.00 18.90 20 ALA B O 1
ATOM 1301 N N . ARG B 1 21 ? -22.324 -3.742 -6.303 1.00 19.29 21 ARG B N 1
ATOM 1302 C CA . ARG B 1 21 ? -23.187 -3.844 -7.483 1.00 21.53 21 ARG B CA 1
ATOM 1303 C C . ARG B 1 21 ? -23.142 -5.199 -8.180 1.00 21.25 21 ARG B C 1
ATOM 1304 O O . ARG B 1 21 ? -24.085 -5.572 -8.868 1.00 22.17 21 ARG B O 1
ATOM 1312 N N . MET B 1 22 ? -22.048 -5.933 -8.015 1.00 20.75 22 MET B N 1
ATOM 1313 C CA . MET B 1 22 ? -21.916 -7.244 -8.651 1.00 21.28 22 MET B CA 1
ATOM 1314 C C . MET B 1 22 ? -22.927 -8.253 -8.107 1.00 22.05 22 MET B C 1
ATOM 1315 O O . MET B 1 22 ? -23.271 -8.228 -6.927 1.00 22.80 22 MET B O 1
ATOM 1320 N N . GLY B 1 23 ? -23.408 -9.130 -8.981 1.00 25.65 23 GLY B N 1
ATOM 1321 C CA . GLY B 1 23 ? -24.362 -10.145 -8.572 1.00 26.48 23 GLY B CA 1
ATOM 1322 C C . GLY B 1 23 ? -23.708 -11.514 -8.603 1.00 27.32 23 GLY B C 1
ATOM 1323 O O . GLY B 1 23 ? -22.545 -11.644 -8.997 1.00 26.51 23 GLY B O 1
ATOM 1324 N N . HIS B 1 24 ? -24.447 -12.537 -8.188 1.00 28.06 24 HIS B N 1
ATOM 1325 C CA . HIS B 1 24 ? -23.914 -13.890 -8.178 1.00 29.61 24 HIS B CA 1
ATOM 1326 C C . HIS B 1 24 ? -23.440 -14.258 -9.578 1.00 28.39 24 HIS B C 1
ATOM 1327 O O . HIS B 1 24 ? -24.171 -14.100 -10.551 1.00 27.52 24 HIS B O 1
ATOM 1334 N N . GLY B 1 25 ? -22.205 -14.735 -9.679 1.00 28.20 25 GLY B N 1
ATOM 1335 C CA . GLY B 1 25 ? -21.682 -15.114 -10.977 1.00 25.98 25 GLY B CA 1
ATOM 1336 C C . GLY B 1 25 ? -20.862 -14.039 -11.665 1.00 25.76 25 GLY B C 1
ATOM 1337 O O . GLY B 1 25 ? -20.112 -14.344 -12.591 1.00 27.08 25 GLY B O 1
ATOM 1338 N N . ASP B 1 26 ? -20.997 -12.786 -11.237 1.00 24.77 26 ASP B N 1
ATOM 1339 C CA . ASP B 1 26 ? -20.226 -11.710 -11.858 1.00 22.21 26 ASP B CA 1
ATOM 1340 C C . ASP B 1 26 ? -18.761 -11.836 -11.490 1.00 20.20 26 ASP B C 1
ATOM 1341 O O . ASP B 1 26 ? -18.422 -12.340 -10.418 1.00 18.02 26 ASP B O 1
ATOM 1346 N N . GLU B 1 27 ? -17.890 -11.365 -12.377 1.00 18.23 27 GLU B N 1
ATOM 1347 C CA . GLU B 1 27 ? -16.461 -11.448 -12.134 1.00 17.74 27 GLU B CA 1
ATOM 1348 C C . GLU B 1 27 ? -15.763 -10.096 -12.100 1.00 17.98 27 GLU B C 1
ATOM 1349 O O . GLU B 1 27 ? -16.220 -9.118 -12.694 1.00 16.87 27 GLU B O 1
ATOM 1355 N N . ILE B 1 28 ? -14.647 -10.050 -11.382 1.00 17.60 28 ILE B N 1
ATOM 1356 C CA . ILE B 1 28 ? -13.856 -8.838 -11.280 1.00 16.52 28 ILE B CA 1
ATOM 1357 C C . ILE B 1 28 ? -12.407 -9.245 -11.496 1.00 16.80 28 ILE B C 1
ATOM 1358 O O . ILE B 1 28 ? -11.967 -10.291 -11.018 1.00 17.01 28 ILE B O 1
ATOM 1363 N N . VAL B 1 29 ? -11.671 -8.421 -12.228 1.00 15.44 29 VAL B N 1
ATOM 1364 C CA . VAL B 1 29 ? -10.278 -8.718 -12.516 1.00 16.01 29 VAL B CA 1
ATOM 1365 C C . VAL B 1 29 ? -9.350 -7.767 -11.785 1.00 16.82 29 VAL B C 1
ATOM 1366 O O . VAL B 1 29 ? -9.546 -6.553 -11.815 1.00 18.53 29 VAL B O 1
ATOM 1370 N N . LEU B 1 30 ? -8.366 -8.330 -11.094 1.00 16.23 30 LEU B N 1
ATOM 1371 C CA . LEU B 1 30 ? -7.347 -7.536 -10.420 1.00 17.77 30 LEU B CA 1
ATOM 1372 C C . LEU B 1 30 ? -6.187 -7.697 -11.410 1.00 18.29 30 LEU B C 1
ATOM 1373 O O . LEU B 1 30 ? -5.623 -8.781 -11.546 1.00 17.58 30 LEU B O 1
ATOM 1378 N N . ALA B 1 31 ? -5.857 -6.622 -12.115 1.00 17.95 31 ALA B N 1
ATOM 1379 C CA . ALA B 1 31 ? -4.820 -6.668 -13.144 1.00 18.52 31 ALA B CA 1
ATOM 1380 C C . ALA B 1 31 ? -3.465 -6.119 -12.742 1.00 17.00 31 ALA B C 1
ATOM 1381 O O . ALA B 1 31 ? -3.381 -5.147 -11.997 1.00 17.37 31 ALA B O 1
ATOM 1383 N N . ASP B 1 32 ? -2.403 -6.739 -13.253 1.00 17.75 32 ASP B N 1
ATOM 1384 C CA . ASP B 1 32 ? -1.060 -6.272 -12.950 1.00 20.19 32 ASP B CA 1
ATOM 1385 C C . ASP B 1 32 ? -0.732 -5.081 -13.850 1.00 20.32 32 ASP B C 1
ATOM 1386 O O . ASP B 1 32 ? -1.516 -4.722 -14.730 1.00 18.26 32 ASP B O 1
ATOM 1391 N N . ALA B 1 33 ? 0.422 -4.468 -13.623 1.00 21.72 33 ALA B N 1
ATOM 1392 C CA . ALA B 1 33 ? 0.831 -3.291 -14.384 1.00 25.59 33 ALA B CA 1
ATOM 1393 C C . ALA B 1 33 ? 0.970 -3.471 -15.899 1.00 26.05 33 ALA B C 1
ATOM 1394 O O . ALA B 1 33 ? 0.873 -2.498 -16.645 1.00 27.72 33 ALA B O 1
ATOM 1396 N N . ASN B 1 34 ? 1.184 -4.701 -16.357 1.00 26.80 34 ASN B N 1
ATOM 1397 C CA . ASN B 1 34 ? 1.359 -4.960 -17.787 1.00 27.71 34 ASN B CA 1
ATOM 1398 C C . ASN B 1 34 ? 0.128 -5.465 -18.530 1.00 27.36 34 ASN B C 1
ATOM 1399 O O . ASN B 1 34 ? 0.209 -5.812 -19.710 1.00 26.00 34 ASN B O 1
ATOM 1404 N N . PHE B 1 35 ? -1.009 -5.498 -17.843 1.00 23.67 35 PHE B N 1
ATOM 1405 C CA . PHE B 1 35 ? -2.259 -5.958 -18.442 1.00 22.17 35 PHE B CA 1
ATOM 1406 C C . PHE B 1 35 ? -2.809 -4.862 -19.357 1.00 21.43 35 PHE B C 1
ATOM 1407 O O . PHE B 1 35 ? -2.693 -3.677 -19.055 1.00 21.03 35 PHE B O 1
ATOM 1415 N N . PRO B 1 36 ? -3.405 -5.243 -20.495 1.00 21.90 36 PRO B N 1
ATOM 1416 C CA . PRO B 1 36 ? -3.967 -4.249 -21.419 1.00 22.26 36 PRO B CA 1
ATOM 1417 C C . PRO B 1 36 ? -5.347 -3.796 -20.921 1.00 22.29 36 PRO B C 1
ATOM 1418 O O . PRO B 1 36 ? -6.363 -3.990 -21.591 1.00 23.05 36 PRO B O 1
ATOM 1422 N N . THR B 1 37 ? -5.376 -3.189 -19.741 1.00 22.86 37 THR B N 1
ATOM 1423 C CA . THR B 1 37 ? -6.634 -2.743 -19.152 1.00 24.07 37 THR B CA 1
ATOM 1424 C C . THR B 1 37 ? -7.439 -1.785 -20.032 1.00 23.22 37 THR B C 1
ATOM 1425 O O . THR B 1 37 ? -8.650 -1.947 -20.178 1.00 21.59 37 THR B O 1
ATOM 1429 N N . SER B 1 38 ? -6.774 -0.800 -20.626 1.00 25.58 38 SER B N 1
ATOM 1430 C CA . SER B 1 38 ? -7.457 0.169 -21.487 1.00 27.28 38 SER B CA 1
ATOM 1431 C C . SER B 1 38 ? -8.262 -0.476 -22.619 1.00 27.22 38 SER B C 1
ATOM 1432 O O . SER B 1 38 ? -9.430 -0.141 -22.827 1.00 28.46 38 SER B O 1
ATOM 1435 N N . SER B 1 39 ? -7.637 -1.394 -23.354 1.00 25.45 39 SER B N 1
ATOM 1436 C CA . SER B 1 39 ? -8.315 -2.066 -24.459 1.00 24.50 39 SER B CA 1
ATOM 1437 C C . SER B 1 39 ? -9.402 -3.014 -23.977 1.00 25.22 39 SER B C 1
ATOM 1438 O O . SER B 1 39 ? -10.461 -3.125 -24.599 1.00 25.22 39 SER B O 1
ATOM 1441 N N . I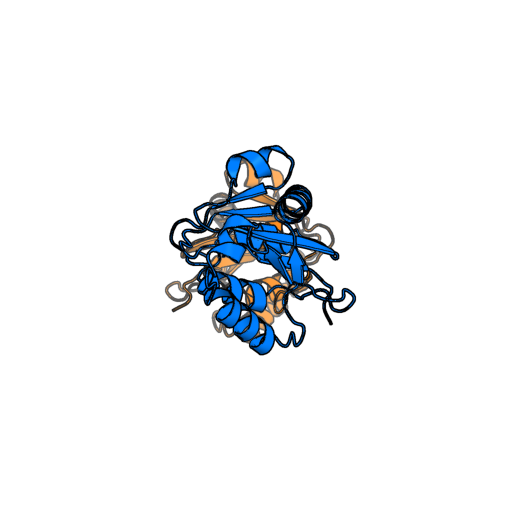LE B 1 40 ? -9.142 -3.713 -22.876 1.00 24.44 40 ILE B N 1
ATOM 1442 C CA . ILE B 1 40 ? -10.130 -4.639 -22.347 1.00 24.60 40 ILE B CA 1
ATOM 1443 C C . ILE B 1 40 ? -11.365 -3.880 -21.877 1.00 25.44 40 ILE B C 1
ATOM 1444 O O . ILE B 1 40 ? -12.496 -4.305 -22.122 1.00 26.05 40 ILE B O 1
ATOM 1449 N N . CYS B 1 41 ? -11.148 -2.750 -21.213 1.00 25.18 41 CYS B N 1
ATOM 1450 C CA . CYS B 1 41 ? -12.264 -1.960 -20.708 1.00 27.36 41 CYS B CA 1
ATOM 1451 C C . CYS B 1 41 ? -13.073 -1.279 -21.801 1.00 29.45 41 CYS B C 1
ATOM 1452 O O . CYS B 1 41 ? -14.193 -0.826 -21.560 1.00 29.38 41 CYS B O 1
ATOM 1455 N N . GLN B 1 42 ? -12.507 -1.206 -23.001 1.00 30.00 42 GLN B N 1
ATOM 1456 C CA . GLN B 1 42 ? -13.213 -0.609 -24.126 1.00 32.03 42 GLN B CA 1
ATOM 1457 C C . GLN B 1 42 ? -14.287 -1.597 -24.550 1.00 32.30 42 GLN B C 1
ATOM 1458 O O . GLN B 1 42 ? -15.247 -1.237 -25.231 1.00 33.58 42 GLN B O 1
ATOM 1464 N N . CYS B 1 43 ? -14.127 -2.847 -24.124 1.00 31.79 43 CYS B N 1
ATOM 1465 C CA . CYS B 1 43 ? -15.066 -3.899 -24.483 1.00 32.65 43 CYS B CA 1
ATOM 1466 C C . CYS B 1 43 ? -16.181 -4.161 -23.478 1.00 33.60 43 CYS B C 1
ATOM 1467 O O . CYS B 1 43 ? -16.922 -5.137 -23.622 1.00 33.33 43 CYS B O 1
ATOM 1470 N N . GLY B 1 44 ? -16.308 -3.313 -22.459 1.00 32.88 44 GLY B N 1
ATOM 1471 C CA . GLY B 1 44 ? -17.381 -3.525 -21.504 1.00 32.23 44 GLY B CA 1
ATOM 1472 C C . GLY B 1 44 ? -17.150 -3.283 -20.024 1.00 30.69 44 GLY B C 1
ATOM 1473 O O . GLY B 1 44 ? -17.868 -2.481 -19.424 1.00 30.35 44 GLY B O 1
ATOM 1474 N N . PRO B 1 45 ? -16.174 -3.957 -19.395 1.00 28.83 45 PRO B N 1
ATOM 1475 C CA . PRO B 1 45 ? -15.941 -3.743 -17.962 1.00 26.76 45 PRO B CA 1
ATOM 1476 C C . PRO B 1 45 ? -15.554 -2.333 -17.550 1.00 25.86 45 PRO B C 1
ATOM 1477 O O . PRO B 1 45 ? -14.896 -1.607 -18.294 1.00 25.07 45 PRO B O 1
ATOM 1481 N N . VAL B 1 46 ? -15.984 -1.954 -16.351 1.00 24.84 46 VAL B N 1
ATOM 1482 C CA . VAL B 1 46 ? -15.676 -0.645 -15.799 1.00 24.57 46 VAL B CA 1
ATOM 1483 C C . VAL B 1 46 ? -14.223 -0.659 -15.343 1.00 24.00 46 VAL B C 1
ATOM 1484 O O . VAL B 1 46 ? -13.739 -1.667 -14.827 1.00 23.30 46 VAL B O 1
ATOM 1488 N N . GLU B 1 47 ? -13.538 0.463 -15.534 1.00 20.88 47 GLU B N 1
ATOM 1489 C CA . GLU B 1 47 ? -12.144 0.595 -15.147 1.00 22.56 47 GLU B CA 1
ATOM 1490 C C . GLU B 1 47 ? -11.997 1.323 -13.810 1.00 22.99 47 GLU B C 1
ATOM 1491 O O . GLU B 1 47 ? -12.508 2.432 -13.635 1.00 22.58 47 GLU B O 1
ATOM 1497 N N . ILE B 1 48 ? -11.296 0.689 -12.872 1.00 20.67 48 ILE B N 1
ATOM 1498 C CA . ILE B 1 48 ? -11.062 1.258 -11.548 1.00 20.43 48 ILE B CA 1
ATOM 1499 C C . ILE B 1 48 ? -9.548 1.305 -11.358 1.00 21.91 48 ILE B C 1
ATOM 1500 O O . ILE B 1 48 ? -8.857 0.300 -11.543 1.00 21.53 48 ILE B O 1
ATOM 1505 N N . ARG B 1 49 ? -9.035 2.471 -10.989 1.00 22.38 49 ARG B N 1
ATOM 1506 C CA . ARG B 1 49 ? -7.603 2.645 -10.799 1.00 24.42 49 ARG B CA 1
ATOM 1507 C C . ARG B 1 49 ? -7.193 2.374 -9.351 1.00 25.85 49 ARG B C 1
ATOM 1508 O O . ARG B 1 49 ? -7.898 2.753 -8.408 1.00 26.18 49 ARG B O 1
ATOM 1516 N N . ALA B 1 50 ? -6.051 1.716 -9.192 1.00 24.13 50 ALA B N 1
ATOM 1517 C CA . ALA B 1 50 ? -5.502 1.397 -7.881 1.00 26.06 50 ALA B CA 1
ATOM 1518 C C . ALA B 1 50 ? -4.009 1.241 -8.122 1.00 26.16 50 ALA B C 1
ATOM 1519 O O . ALA B 1 50 ? -3.368 0.306 -7.643 1.00 24.72 50 ALA B O 1
ATOM 1521 N N . ASP B 1 51 ? -3.477 2.187 -8.887 1.00 28.68 51 ASP B N 1
ATOM 1522 C CA . ASP B 1 51 ? -2.078 2.225 -9.296 1.00 29.69 51 ASP B CA 1
ATOM 1523 C C . ASP B 1 51 ? -1.038 2.120 -8.193 1.00 29.13 51 ASP B C 1
ATOM 1524 O O . ASP B 1 51 ? 0.036 1.568 -8.415 1.00 29.84 51 ASP B O 1
ATOM 1529 N N . GLY B 1 52 ? -1.333 2.655 -7.015 1.00 28.11 52 GLY B N 1
ATOM 1530 C CA . GLY B 1 52 ? -0.354 2.600 -5.944 1.00 27.24 52 GLY B CA 1
ATOM 1531 C C . GLY B 1 52 ? -0.338 1.335 -5.104 1.00 25.09 52 GLY B C 1
ATOM 1532 O O . GLY B 1 52 ? 0.434 1.246 -4.152 1.00 26.21 52 GLY B O 1
ATOM 1533 N N . LEU B 1 53 ? -1.159 0.352 -5.456 1.00 23.28 53 LEU B N 1
ATOM 1534 C CA . LEU B 1 53 ? -1.234 -0.888 -4.683 1.00 21.07 53 LEU B CA 1
ATOM 1535 C C . LEU B 1 53 ? -0.818 -2.136 -5.446 1.00 21.29 53 LEU B C 1
ATOM 1536 O O . LEU B 1 53 ? -0.952 -2.197 -6.666 1.00 20.87 53 LEU B O 1
ATOM 1541 N N . ASP B 1 54 ? -0.322 -3.132 -4.713 1.00 21.10 54 ASP B N 1
ATOM 1542 C CA . ASP B 1 54 ? 0.063 -4.410 -5.302 1.00 21.39 54 ASP B CA 1
ATOM 1543 C C . ASP B 1 54 ? -1.156 -5.314 -5.113 1.00 19.25 54 ASP B C 1
ATOM 1544 O O . ASP B 1 54 ? -2.034 -5.003 -4.314 1.00 16.38 54 ASP B O 1
ATOM 1549 N N . ILE B 1 55 ? -1.208 -6.428 -5.833 1.00 15.75 55 ILE B N 1
ATOM 1550 C CA . ILE B 1 55 ? -2.359 -7.324 -5.759 1.00 16.83 55 ILE B CA 1
ATOM 1551 C C . ILE B 1 55 ? -2.564 -8.110 -4.457 1.00 17.26 55 ILE B C 1
ATOM 1552 O O . ILE B 1 55 ? -3.692 -8.220 -3.974 1.00 17.92 55 ILE B O 1
ATOM 1557 N N . PRO B 1 56 ? -1.489 -8.659 -3.865 1.00 18.07 56 PRO B N 1
ATOM 1558 C CA . PRO B 1 56 ? -1.679 -9.413 -2.617 1.00 18.23 56 PRO B CA 1
ATOM 1559 C C . PRO B 1 56 ? -2.427 -8.592 -1.560 1.00 18.03 56 PRO B C 1
ATOM 1560 O O . PRO B 1 56 ? -3.337 -9.090 -0.899 1.00 16.01 56 PRO B O 1
ATOM 1564 N N . GLN B 1 57 ? -2.048 -7.330 -1.404 1.00 16.40 57 GLN B N 1
ATOM 1565 C CA . GLN B 1 57 ? -2.721 -6.493 -0.427 1.00 18.52 57 GLN B CA 1
ATOM 1566 C C . GLN B 1 57 ? -4.188 -6.248 -0.812 1.00 16.62 57 GLN B C 1
ATOM 1567 O O . GLN B 1 57 ? -5.071 -6.326 0.039 1.00 15.44 57 GLN B O 1
ATOM 1573 N N . LEU B 1 58 ? -4.453 -5.961 -2.085 1.00 15.20 58 LEU B N 1
ATOM 1574 C CA . LEU B 1 58 ? -5.829 -5.730 -2.520 1.00 17.02 58 LEU B CA 1
ATOM 1575 C C . LEU B 1 58 ? -6.658 -7.012 -2.461 1.00 16.29 58 LEU B C 1
ATOM 1576 O O . LEU B 1 58 ? -7.801 -6.990 -2.037 1.00 15.77 58 LEU B O 1
ATOM 1581 N N . LEU B 1 59 ? -6.080 -8.125 -2.903 1.00 16.34 59 LEU B N 1
ATOM 1582 C CA . LEU B 1 59 ? -6.784 -9.405 -2.891 1.00 16.33 59 LEU B CA 1
ATOM 1583 C C . LEU B 1 59 ? -7.293 -9.743 -1.489 1.00 16.04 59 LEU B C 1
ATOM 1584 O O . LEU B 1 59 ? -8.456 -10.111 -1.305 1.00 17.26 59 LEU B O 1
ATOM 1589 N N . GLU B 1 60 ? -6.420 -9.613 -0.500 1.00 16.75 60 GLU B N 1
ATOM 1590 C CA . GLU B 1 60 ? -6.795 -9.903 0.878 1.00 17.94 60 GLU B CA 1
ATOM 1591 C C . GLU B 1 60 ? -7.978 -9.039 1.312 1.00 17.12 60 GLU B C 1
ATOM 1592 O O . GLU B 1 60 ? -8.940 -9.533 1.905 1.00 16.12 60 GLU B O 1
ATOM 1598 N N . ALA B 1 61 ? -7.912 -7.747 0.999 1.00 15.93 61 ALA B N 1
ATOM 1599 C CA . ALA B 1 61 ? -8.988 -6.830 1.357 1.00 13.27 61 ALA B CA 1
ATOM 1600 C C . ALA B 1 61 ? -10.289 -7.222 0.674 1.00 13.99 61 ALA B C 1
ATOM 1601 O O . ALA B 1 61 ? -11.355 -7.228 1.298 1.00 13.39 61 ALA B O 1
ATOM 1603 N N . VAL B 1 62 ? -10.217 -7.553 -0.610 1.00 13.61 62 VAL B N 1
ATOM 1604 C CA . VAL B 1 62 ? -11.420 -7.944 -1.338 1.00 14.70 62 VAL B CA 1
ATOM 1605 C C . VAL B 1 62 ? -12.028 -9.249 -0.800 1.00 15.22 62 VAL B C 1
ATOM 1606 O O . VAL B 1 62 ? -13.251 -9.378 -0.680 1.00 14.07 62 VAL B O 1
ATOM 1610 N N . LEU B 1 63 ? -11.176 -10.209 -0.465 1.00 14.50 63 LEU B N 1
ATOM 1611 C CA . LEU B 1 63 ? -11.654 -11.490 0.042 1.00 15.79 63 LEU B CA 1
ATOM 1612 C C . LEU B 1 63 ? -12.376 -11.360 1.375 1.00 16.86 63 LEU B C 1
ATOM 1613 O O . LEU B 1 63 ? -13.178 -12.216 1.735 1.00 18.26 63 LEU B O 1
ATOM 1618 N N . ARG B 1 64 ? -12.095 -10.286 2.104 1.00 17.40 64 ARG B N 1
ATOM 1619 C CA . ARG B 1 64 ? -12.746 -10.048 3.383 1.00 19.43 64 ARG B CA 1
ATOM 1620 C C . ARG B 1 64 ? -14.234 -9.737 3.215 1.00 19.76 64 ARG B C 1
ATOM 1621 O O . ARG B 1 64 ? -15.030 -10.008 4.112 1.00 20.30 64 ARG B O 1
ATOM 1629 N N . LEU B 1 65 ? -14.610 -9.187 2.060 1.00 18.27 65 LEU B N 1
ATOM 1630 C CA . LEU B 1 65 ? -16.003 -8.820 1.805 1.00 17.53 65 LEU B CA 1
ATOM 1631 C C . LEU B 1 65 ? -16.725 -9.650 0.752 1.00 16.62 65 LEU B C 1
ATOM 1632 O O . LEU B 1 65 ? -17.922 -9.900 0.866 1.00 15.68 65 LEU B O 1
ATOM 1637 N N . LEU B 1 66 ? -15.995 -10.073 -0.273 1.00 16.72 66 LEU B N 1
ATOM 1638 C CA . LEU B 1 66 ? -16.583 -10.814 -1.379 1.00 17.23 66 LEU B CA 1
ATOM 1639 C C . LEU B 1 66 ? -16.701 -12.323 -1.225 1.00 18.61 66 LEU B C 1
ATOM 1640 O O . LEU B 1 66 ? -15.699 -13.026 -1.111 1.00 19.21 66 LEU B O 1
ATOM 1645 N N . PRO B 1 67 ? -17.933 -12.843 -1.222 1.00 19.29 67 PRO B N 1
ATOM 1646 C CA . PRO B 1 67 ? -18.088 -14.292 -1.097 1.00 21.63 67 PRO B CA 1
ATOM 1647 C C . PRO B 1 67 ? -17.732 -14.878 -2.469 1.00 23.56 67 PRO B C 1
ATOM 1648 O O . PRO B 1 67 ? -18.063 -14.287 -3.501 1.00 23.18 67 PRO B O 1
ATOM 1652 N N . LEU B 1 68 ? -17.048 -16.018 -2.486 1.00 24.78 68 LEU B N 1
ATOM 1653 C CA . LEU B 1 68 ? -16.655 -16.650 -3.746 1.00 26.97 68 LEU B CA 1
ATOM 1654 C C . LEU B 1 68 ? -17.665 -17.709 -4.193 1.00 29.26 68 LEU B C 1
ATOM 1655 O O . LEU B 1 68 ? -18.246 -18.406 -3.365 1.00 29.45 68 LEU B O 1
ATOM 1660 N N . ASP B 1 69 ? -17.878 -17.821 -5.504 1.00 32.02 69 ASP B N 1
ATOM 1661 C CA . ASP B 1 69 ? -18.838 -18.785 -6.044 1.00 35.78 69 ASP B CA 1
ATOM 1662 C C . ASP B 1 69 ? -18.464 -20.214 -5.654 1.00 37.97 69 ASP B C 1
ATOM 1663 O O . ASP B 1 69 ? -17.311 -20.624 -5.799 1.00 38.35 69 ASP B O 1
ATOM 1668 N N . THR B 1 70 ? -19.445 -20.972 -5.167 1.00 40.76 70 THR B N 1
ATOM 1669 C CA . THR B 1 70 ? -19.207 -22.347 -4.734 1.00 43.34 70 THR B CA 1
ATOM 1670 C C . THR B 1 70 ? -19.617 -23.449 -5.709 1.00 46.19 70 THR B C 1
ATOM 1671 O O . THR B 1 70 ? -19.053 -24.543 -5.671 1.00 47.34 70 THR B O 1
ATOM 1675 N N . TYR B 1 71 ? -20.590 -23.189 -6.575 1.00 49.45 71 TYR B N 1
ATOM 1676 C CA . TYR B 1 71 ? -21.009 -24.237 -7.498 1.00 52.30 71 TYR B CA 1
ATOM 1677 C C . TYR B 1 71 ? -20.237 -24.285 -8.810 1.00 51.45 71 TYR B C 1
ATOM 1678 O O . TYR B 1 71 ? -20.718 -24.821 -9.808 1.00 51.76 71 TYR B O 1
ATOM 1687 N N . VAL B 1 72 ? -19.034 -23.721 -8.796 1.00 49.76 72 VAL B N 1
ATOM 1688 C CA . VAL B 1 72 ? -18.161 -23.731 -9.961 1.00 47.45 72 VAL B CA 1
ATOM 1689 C C . VAL B 1 72 ? -16.914 -24.473 -9.492 1.00 46.04 72 VAL B C 1
ATOM 1690 O O . VAL B 1 72 ? -16.601 -24.459 -8.303 1.00 45.82 72 VAL B O 1
ATOM 1694 N N . GLU B 1 73 ? -16.208 -25.128 -10.405 1.00 44.72 73 GLU B N 1
ATOM 1695 C CA . GLU B 1 73 ? -15.015 -25.872 -10.018 1.00 44.03 73 GLU B CA 1
ATOM 1696 C C . GLU B 1 73 ? -14.010 -25.015 -9.253 1.00 41.19 73 GLU B C 1
ATOM 1697 O O . GLU B 1 73 ? -13.431 -25.464 -8.261 1.00 40.89 73 GLU B O 1
ATOM 1703 N N . SER B 1 74 ? -13.806 -23.784 -9.712 1.00 36.39 74 SER B N 1
ATOM 1704 C CA . SER B 1 74 ? -12.889 -22.863 -9.049 1.00 32.21 74 SER B CA 1
ATOM 1705 C C . SER B 1 74 ? -13.318 -21.432 -9.345 1.00 28.57 74 SER B C 1
ATOM 1706 O O . SER B 1 74 ? -13.498 -21.057 -10.502 1.00 26.26 74 SER B O 1
ATOM 1709 N N . PRO B 1 75 ? -13.492 -20.617 -8.294 1.00 25.59 75 PRO B N 1
ATOM 1710 C CA . PRO B 1 75 ? -13.909 -19.219 -8.428 1.00 24.79 75 PRO B CA 1
ATOM 1711 C C . PRO B 1 75 ? -12.765 -18.229 -8.658 1.00 22.85 75 PRO B C 1
ATOM 1712 O O . PRO B 1 75 ? -12.989 -17.022 -8.713 1.00 24.17 75 PRO B O 1
ATOM 1716 N N . ALA B 1 76 ? -11.543 -18.734 -8.777 1.00 21.00 76 ALA B N 1
ATOM 1717 C CA . ALA B 1 76 ? -10.384 -17.873 -9.004 1.00 21.44 76 ALA B CA 1
ATOM 1718 C C . ALA B 1 76 ? -9.544 -18.412 -10.157 1.00 22.00 76 ALA B C 1
ATOM 1719 O O . ALA B 1 76 ? -9.346 -19.620 -10.273 1.00 19.84 76 ALA B O 1
ATOM 1721 N N . ALA B 1 77 ? -9.053 -17.517 -11.009 1.00 20.81 77 ALA B N 1
ATOM 1722 C CA . ALA B 1 77 ? -8.240 -17.933 -12.143 1.00 20.34 77 ALA B CA 1
ATOM 1723 C C . ALA B 1 77 ? -7.122 -16.953 -12.458 1.00 20.96 77 ALA B C 1
ATOM 1724 O O . ALA B 1 77 ? -7.277 -15.742 -12.297 1.00 19.78 77 ALA B O 1
ATOM 1726 N N . VAL B 1 78 ? -5.994 -17.497 -12.903 1.00 20.30 78 VAL B N 1
ATOM 1727 C CA . VAL B 1 78 ? -4.838 -16.704 -13.297 1.00 21.65 78 VAL B CA 1
ATOM 1728 C C . VAL B 1 78 ? -4.546 -17.038 -14.760 1.00 22.58 78 VAL B C 1
ATOM 1729 O O . VAL B 1 78 ? -5.144 -17.957 -15.325 1.00 23.47 78 VAL B O 1
ATOM 1733 N N . MET B 1 79 ? -3.638 -16.286 -15.369 1.00 24.22 79 MET B N 1
ATOM 1734 C CA . MET B 1 79 ? -3.270 -16.507 -16.763 1.00 26.99 79 MET B CA 1
ATOM 1735 C C . MET B 1 79 ? -2.055 -17.417 -16.811 1.00 28.46 79 MET B C 1
ATOM 1736 O O . MET B 1 79 ? -1.045 -17.147 -16.165 1.00 27.94 79 MET B O 1
ATOM 1741 N N . ASP B 1 80 ? -2.156 -18.497 -17.574 1.00 30.85 80 ASP B N 1
ATOM 1742 C CA . ASP B 1 80 ? -1.054 -19.438 -17.698 1.00 34.34 80 ASP B CA 1
ATOM 1743 C C . ASP B 1 80 ? 0.048 -18.861 -18.589 1.00 35.42 80 ASP B C 1
ATOM 1744 O O . ASP B 1 80 ? -0.226 -18.072 -19.496 1.00 34.22 80 ASP B O 1
ATOM 1749 N N . LEU B 1 81 ? 1.293 -19.244 -18.320 1.00 37.02 81 LEU B N 1
ATOM 1750 C CA . LEU B 1 81 ? 2.432 -18.757 -19.100 1.00 39.69 81 LEU B CA 1
ATOM 1751 C C . LEU B 1 81 ? 2.320 -19.103 -20.576 1.00 41.00 81 LEU B C 1
ATOM 1752 O O . LEU B 1 81 ? 1.880 -20.194 -20.937 1.00 41.38 81 LEU B O 1
ATOM 1757 N N . VAL B 1 82 ? 2.718 -18.168 -21.431 1.00 43.10 82 VAL B N 1
ATOM 1758 C CA . VAL B 1 82 ? 2.678 -18.399 -22.867 1.00 45.87 82 VAL B CA 1
ATOM 1759 C C . VAL B 1 82 ? 3.806 -19.369 -23.219 1.00 47.99 82 VAL B C 1
ATOM 1760 O O . VAL B 1 82 ? 4.795 -19.468 -22.490 1.00 45.98 82 VAL B O 1
ATOM 1764 N N . PRO B 1 83 ? 3.668 -20.102 -24.338 1.00 50.14 83 PRO B N 1
ATOM 1765 C CA . PRO B 1 83 ? 4.687 -21.064 -24.772 1.00 52.05 83 PRO B CA 1
ATOM 1766 C C . PRO B 1 83 ? 6.118 -20.559 -24.589 1.00 53.31 83 PRO B C 1
ATOM 1767 O O . PRO B 1 83 ? 6.985 -21.284 -24.104 1.00 53.55 83 PRO B O 1
ATOM 1771 N N . SER B 1 84 ? 6.353 -19.309 -24.970 1.00 55.47 84 SER B N 1
ATOM 1772 C CA . SER B 1 84 ? 7.674 -18.703 -24.851 1.00 57.78 84 SER B CA 1
ATOM 1773 C C . SER B 1 84 ? 8.213 -18.779 -23.425 1.00 59.06 84 SER B C 1
ATOM 1774 O O . SER B 1 84 ? 9.284 -19.336 -23.187 1.00 59.32 84 SER B O 1
ATOM 1777 N N . ASP B 1 85 ? 7.462 -18.217 -22.483 1.00 59.98 85 ASP B N 1
ATOM 1778 C CA . ASP B 1 85 ? 7.867 -18.200 -21.082 1.00 61.38 85 ASP B CA 1
ATOM 1779 C C . ASP B 1 85 ? 8.021 -19.583 -20.451 1.00 62.36 85 ASP B C 1
ATOM 1780 O O . ASP B 1 85 ? 8.969 -19.823 -19.705 1.00 62.25 85 ASP B O 1
ATOM 1785 N N . LYS B 1 86 ? 7.092 -20.489 -20.738 1.00 64.32 86 LYS B N 1
ATOM 1786 C CA . LYS B 1 86 ? 7.166 -21.838 -20.187 1.00 66.63 86 LYS B CA 1
ATOM 1787 C C . LYS B 1 86 ? 8.364 -22.575 -20.770 1.00 67.57 86 LYS B C 1
ATOM 1788 O O . LYS B 1 86 ? 8.739 -23.645 -20.295 1.00 67.28 86 LYS B O 1
ATOM 1794 N N . GLU B 1 87 ? 8.957 -21.993 -21.807 1.00 69.22 87 GLU B N 1
ATOM 1795 C CA . GLU B 1 87 ? 10.122 -22.581 -22.458 1.00 70.92 87 GLU B CA 1
ATOM 1796 C C . GLU B 1 87 ? 11.376 -22.105 -21.729 1.00 70.57 87 GLU B C 1
ATOM 1797 O O . GLU B 1 87 ? 12.418 -22.761 -21.760 1.00 70.59 87 GLU B O 1
ATOM 1803 N N . LYS B 1 88 ? 11.261 -20.956 -21.072 1.00 69.92 88 LYS B N 1
ATOM 1804 C CA . LYS B 1 88 ? 12.368 -20.382 -20.322 1.00 69.69 88 LYS B CA 1
ATOM 1805 C C . LYS B 1 88 ? 12.293 -20.866 -18.875 1.00 69.03 88 LYS B C 1
ATOM 1806 O O . LYS B 1 88 ? 13.149 -20.537 -18.052 1.00 68.84 88 LYS B O 1
ATOM 1812 N N . GLY B 1 89 ? 11.261 -21.649 -18.575 1.00 68.00 89 GLY B N 1
ATOM 1813 C CA . GLY B 1 89 ? 11.083 -22.160 -17.227 1.00 66.51 89 GLY B CA 1
ATOM 1814 C C . GLY B 1 89 ? 10.808 -21.043 -16.236 1.00 65.41 89 GLY B C 1
ATOM 1815 O O . GLY B 1 89 ? 11.127 -21.155 -15.051 1.00 65.97 89 GLY B O 1
ATOM 1816 N N . LEU B 1 90 ? 10.211 -19.962 -16.727 1.00 63.26 90 LEU B N 1
ATOM 1817 C CA . LEU B 1 90 ? 9.890 -18.802 -15.902 1.00 61.02 90 LEU B CA 1
ATOM 1818 C C . LEU B 1 90 ? 9.084 -19.176 -14.663 1.00 58.54 90 LEU B C 1
ATOM 1819 O O . LEU B 1 90 ? 8.126 -19.947 -14.741 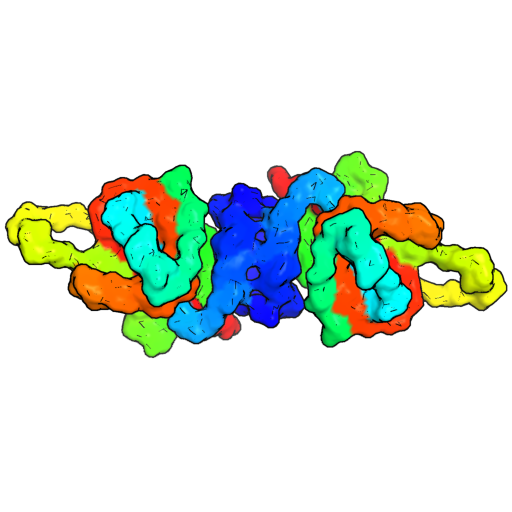1.00 56.92 90 LEU B O 1
ATOM 1824 N N . GLN B 1 91 ? 9.484 -18.625 -13.520 1.00 55.74 91 GLN B N 1
ATOM 1825 C CA . GLN B 1 91 ? 8.801 -18.888 -12.260 1.00 53.19 91 GLN B CA 1
ATOM 1826 C C . GLN B 1 91 ? 7.695 -17.865 -12.040 1.00 50.39 91 GLN B C 1
ATOM 1827 O O . GLN B 1 91 ? 7.769 -16.743 -12.535 1.00 50.11 91 GLN B O 1
ATOM 1833 N N . THR B 1 92 ? 6.672 -18.260 -11.293 1.00 46.51 92 THR B N 1
ATOM 1834 C CA . THR B 1 92 ? 5.546 -17.381 -11.008 1.00 42.83 92 THR B CA 1
ATOM 1835 C C . THR B 1 92 ? 5.143 -17.550 -9.538 1.00 39.05 92 THR B C 1
ATOM 1836 O O . THR B 1 92 ? 4.036 -17.978 -9.228 1.00 37.88 92 THR B O 1
ATOM 1840 N N . PRO B 1 93 ? 6.048 -17.187 -8.614 1.00 35.67 93 PRO B N 1
ATOM 1841 C CA . PRO B 1 93 ? 5.847 -17.286 -7.164 1.00 33.98 93 PRO B CA 1
ATOM 1842 C C . PRO B 1 93 ? 4.616 -16.596 -6.568 1.00 31.66 93 PRO B C 1
ATOM 1843 O O . PRO B 1 93 ? 4.051 -17.078 -5.587 1.00 31.33 93 PRO B O 1
ATOM 1847 N N . ILE B 1 94 ? 4.194 -15.480 -7.152 1.00 28.96 94 ILE B N 1
ATOM 1848 C CA . ILE B 1 94 ? 3.041 -14.767 -6.613 1.00 26.93 94 ILE B CA 1
ATOM 1849 C C . ILE B 1 94 ? 1.807 -15.664 -6.503 1.00 24.64 94 ILE B C 1
ATOM 1850 O O . ILE B 1 94 ? 0.987 -15.474 -5.608 1.00 24.57 94 ILE B O 1
ATOM 1855 N N . TRP B 1 95 ? 1.685 -16.648 -7.394 1.00 22.84 95 TRP B N 1
ATOM 1856 C CA . TRP B 1 95 ? 0.545 -17.560 -7.355 1.00 23.70 95 TRP B CA 1
ATOM 1857 C C . TRP B 1 95 ? 0.470 -18.291 -6.019 1.00 24.04 95 TRP B C 1
ATOM 1858 O O . TRP B 1 95 ? -0.613 -18.608 -5.543 1.00 23.84 95 TRP B O 1
ATOM 1869 N N . LYS B 1 96 ? 1.623 -18.575 -5.422 1.00 25.01 96 LYS B N 1
ATOM 1870 C CA . LYS B 1 96 ? 1.637 -19.260 -4.138 1.00 26.15 96 LYS B CA 1
ATOM 1871 C C . LYS B 1 96 ? 1.010 -18.348 -3.088 1.00 24.47 96 LYS B C 1
ATOM 1872 O O . LYS B 1 96 ? 0.343 -18.811 -2.163 1.00 23.62 96 LYS B O 1
ATOM 1878 N N . ARG B 1 97 ? 1.221 -17.046 -3.240 1.00 24.05 97 ARG B N 1
ATOM 1879 C CA . ARG B 1 97 ? 0.648 -16.086 -2.306 1.00 24.70 97 ARG B CA 1
ATOM 1880 C C . ARG B 1 97 ? -0.872 -16.094 -2.475 1.00 21.56 97 ARG B C 1
ATOM 1881 O O . ARG B 1 97 ? -1.616 -16.062 -1.500 1.00 21.46 97 ARG B O 1
ATOM 1889 N N . TYR B 1 98 ? -1.325 -16.149 -3.723 1.00 20.19 98 TYR B N 1
ATOM 1890 C CA . TYR B 1 98 ? -2.756 -16.173 -4.018 1.00 19.08 98 TYR B CA 1
ATOM 1891 C C . TYR B 1 98 ? -3.419 -17.419 -3.423 1.00 19.38 98 TYR B C 1
ATOM 1892 O O . TYR B 1 98 ? -4.500 -17.335 -2.840 1.00 19.14 98 TYR B O 1
ATOM 1901 N N . GLU B 1 99 ? -2.783 -18.576 -3.588 1.00 19.29 99 GLU B N 1
ATOM 1902 C CA . GLU B 1 99 ? -3.338 -19.811 -3.034 1.00 21.93 99 GLU B CA 1
ATOM 1903 C C . GLU B 1 99 ? -3.474 -19.649 -1.522 1.00 20.77 99 GLU B C 1
ATOM 1904 O O . GLU B 1 99 ? -4.502 -20.003 -0.943 1.00 21.63 99 GLU B O 1
ATOM 1910 N N . SER B 1 100 ? -2.446 -19.088 -0.892 1.00 20.58 100 SER B N 1
ATOM 1911 C CA . SER B 1 100 ? -2.456 -18.878 0.555 1.00 22.77 100 SER B CA 1
ATOM 1912 C C . SER B 1 100 ? -3.559 -17.927 1.022 1.00 21.83 100 SER B C 1
ATOM 1913 O O . SER B 1 100 ? -4.251 -18.206 2.001 1.00 20.99 100 SER B O 1
ATOM 1916 N N . LEU B 1 101 ? -3.716 -16.798 0.334 1.00 21.63 101 LEU B N 1
ATOM 1917 C CA . LEU B 1 101 ? -4.750 -15.835 0.712 1.00 19.38 101 LEU B CA 1
ATOM 1918 C C . LEU B 1 101 ? -6.135 -16.441 0.520 1.00 18.74 101 LEU B C 1
ATOM 1919 O O . LEU B 1 101 ? -7.055 -16.169 1.290 1.00 18.24 101 LEU B O 1
ATOM 1924 N N . LEU B 1 102 ? -6.285 -17.263 -0.511 1.00 19.33 102 LEU B N 1
ATOM 1925 C CA . LEU B 1 102 ? -7.568 -17.909 -0.770 1.00 20.43 102 LEU B CA 1
ATOM 1926 C C . LEU B 1 102 ? -7.901 -18.897 0.347 1.00 22.65 102 LEU B C 1
ATOM 1927 O O . LEU B 1 102 ? -9.048 -18.989 0.793 1.00 22.80 102 LEU B O 1
ATOM 1932 N N . LEU B 1 103 ? -6.892 -19.636 0.796 1.00 23.22 103 LEU B N 1
ATOM 1933 C CA . LEU B 1 103 ? -7.087 -20.610 1.866 1.00 25.43 103 LEU B CA 1
ATOM 1934 C C . LEU B 1 103 ? -7.559 -19.908 3.131 1.00 26.19 103 LEU B C 1
ATOM 1935 O O . LEU B 1 103 ? -8.496 -20.354 3.790 1.00 26.98 103 LEU B O 1
ATOM 1940 N N . GLU B 1 104 ? -6.905 -18.799 3.463 1.00 26.87 104 GLU B N 1
ATOM 1941 C CA . GLU B 1 104 ? -7.260 -18.041 4.649 1.00 27.41 104 GLU B CA 1
ATOM 1942 C C . GLU B 1 104 ? -8.672 -17.474 4.547 1.00 28.42 104 GLU B C 1
ATOM 1943 O O . GLU B 1 104 ? -9.262 -17.090 5.552 1.00 28.26 104 GLU B O 1
ATOM 1949 N N . ALA B 1 105 ? -9.211 -17.424 3.333 1.00 28.31 105 ALA B N 1
ATOM 1950 C CA . ALA B 1 105 ? -10.572 -16.936 3.129 1.00 28.93 105 ALA B CA 1
ATOM 1951 C C . ALA B 1 105 ? -11.477 -18.160 3.020 1.00 29.19 105 ALA B C 1
ATOM 1952 O O . ALA B 1 105 ? -12.615 -18.076 2.561 1.00 28.10 105 ALA B O 1
ATOM 1954 N N . ASP B 1 106 ? -10.942 -19.301 3.444 1.00 30.91 106 ASP B N 1
ATOM 1955 C CA . ASP B 1 106 ? -11.658 -20.573 3.427 1.00 31.61 106 ASP B CA 1
ATOM 1956 C C . ASP B 1 106 ? -12.025 -21.112 2.055 1.00 30.38 106 ASP B C 1
ATOM 1957 O O . ASP B 1 106 ? -13.062 -21.748 1.884 1.00 29.91 106 ASP B O 1
ATOM 1962 N N . CYS B 1 107 ? -11.170 -20.852 1.076 1.00 29.11 107 CYS B N 1
ATOM 1963 C CA . CYS B 1 107 ? -11.384 -21.359 -0.270 1.00 29.22 107 CYS B CA 1
ATOM 1964 C C . CYS B 1 107 ? -10.278 -22.387 -0.491 1.00 28.20 107 CYS B C 1
ATOM 1965 O O . CYS B 1 107 ? -9.110 -22.030 -0.663 1.00 25.77 107 CYS B O 1
ATOM 1968 N N . LYS B 1 108 ? -10.654 -23.661 -0.459 1.00 28.75 108 LYS B N 1
ATOM 1969 C CA . LYS B 1 108 ? -9.703 -24.754 -0.621 1.00 31.28 108 LYS B CA 1
ATOM 1970 C C . LYS B 1 108 ? -9.412 -25.117 -2.069 1.00 30.57 108 LYS B C 1
ATOM 1971 O O . LYS B 1 108 ? -8.564 -25.967 -2.342 1.00 30.30 108 LYS B O 1
ATOM 1977 N N . LYS B 1 109 ? -10.113 -24.476 -2.996 1.00 28.98 109 LYS B N 1
ATOM 1978 C CA . LYS B 1 109 ? -9.909 -24.757 -4.409 1.00 28.59 109 LYS B CA 1
ATOM 1979 C C . LYS B 1 109 ? -8.535 -24.271 -4.854 1.00 28.12 109 LYS B C 1
ATOM 1980 O O . LYS B 1 109 ? -7.921 -23.410 -4.215 1.00 26.27 109 LYS B O 1
ATOM 1986 N N . THR B 1 110 ? -8.059 -24.841 -5.953 1.00 26.43 110 THR B N 1
ATOM 1987 C CA . THR B 1 110 ? -6.778 -24.466 -6.521 1.00 26.83 110 THR B CA 1
ATOM 1988 C C . THR B 1 110 ? -7.069 -23.477 -7.646 1.00 25.54 110 THR B C 1
ATOM 1989 O O . THR B 1 110 ? -8.173 -23.466 -8.194 1.00 24.53 110 THR B O 1
ATOM 1993 N N . LEU B 1 111 ? -6.085 -22.648 -7.981 1.00 25.53 111 LEU B N 1
ATOM 1994 C CA . LEU B 1 111 ? -6.247 -21.658 -9.039 1.00 24.47 111 LEU B CA 1
ATOM 1995 C C . LEU B 1 111 ? -6.454 -22.307 -10.401 1.00 27.32 111 LEU B C 1
ATOM 1996 O O . LEU B 1 111 ? -5.786 -23.278 -10.751 1.00 26.28 111 LEU B O 1
ATOM 2001 N N . MET B 1 112 ? -7.388 -21.765 -11.171 1.00 29.11 112 MET B N 1
ATOM 2002 C CA . MET B 1 112 ? -7.627 -22.267 -12.510 1.00 31.06 112 MET B CA 1
ATOM 2003 C C . MET B 1 112 ? -6.657 -21.470 -13.384 1.00 32.03 112 MET B C 1
ATOM 2004 O O . MET B 1 112 ? -6.531 -20.253 -13.227 1.00 29.97 112 MET B O 1
ATOM 2009 N N . LYS B 1 113 ? -5.953 -22.151 -14.282 1.00 31.61 113 LYS B N 1
ATOM 2010 C CA . LYS B 1 113 ? -4.993 -21.479 -15.152 1.00 33.27 113 LYS B CA 1
ATOM 2011 C C . LYS B 1 113 ? -5.527 -21.436 -16.577 1.00 32.66 113 LYS B C 1
ATOM 2012 O O . LYS B 1 113 ? -5.657 -22.470 -17.225 1.00 32.93 113 LYS B O 1
ATOM 2018 N N . LEU B 1 114 ? -5.827 -20.230 -17.053 1.00 31.47 114 LEU B N 1
ATOM 2019 C CA . LEU B 1 114 ? -6.383 -20.029 -18.386 1.00 30.04 114 LEU B CA 1
ATOM 2020 C C . LEU B 1 114 ? -5.389 -19.566 -19.437 1.00 31.21 114 LEU B C 1
ATOM 2021 O O . LEU B 1 114 ? -4.503 -18.752 -19.160 1.00 29.55 114 LEU B O 1
ATOM 2026 N N . GLU B 1 115 ? -5.558 -20.081 -20.653 1.00 32.09 115 GLU B N 1
ATOM 2027 C CA . GLU B 1 115 ? -4.721 -19.705 -21.787 1.00 33.71 115 GLU B CA 1
ATOM 2028 C C . GLU B 1 115 ? -4.868 -18.194 -21.976 1.00 32.17 115 GLU B C 1
ATOM 2029 O O . GLU B 1 115 ? -5.963 -17.653 -21.847 1.00 31.40 115 GLU B O 1
ATOM 2035 N N . ARG B 1 116 ? -3.762 -17.528 -22.285 1.00 31.45 116 ARG B N 1
ATOM 2036 C CA . ARG B 1 116 ? -3.751 -16.079 -22.472 1.00 32.59 116 ARG B CA 1
ATOM 2037 C C . ARG B 1 116 ? -4.991 -15.469 -23.123 1.00 31.40 116 ARG B C 1
ATOM 2038 O O . ARG B 1 116 ? -5.622 -14.585 -22.549 1.00 29.99 116 ARG B O 1
ATOM 2046 N N . PHE B 1 117 ? -5.354 -15.933 -24.313 1.00 30.35 117 PHE B N 1
ATOM 2047 C CA . PHE B 1 117 ? -6.526 -15.379 -24.991 1.00 31.16 117 PHE B CA 1
ATOM 2048 C C . PHE B 1 117 ? -7.847 -15.799 -24.349 1.00 29.97 117 PHE B C 1
ATOM 2049 O O . PHE B 1 117 ? -8.845 -15.102 -24.505 1.00 28.51 117 PHE B O 1
ATOM 2057 N N . GLU B 1 118 ? -7.862 -16.925 -23.635 1.00 29.84 118 GLU B N 1
ATOM 2058 C CA . GLU B 1 118 ? -9.089 -17.344 -22.955 1.00 30.26 118 GLU B CA 1
ATOM 2059 C C . GLU B 1 118 ? -9.306 -16.345 -21.819 1.00 27.40 118 GLU B C 1
ATOM 2060 O O . GLU B 1 118 ? -10.426 -15.911 -21.543 1.00 26.80 118 GLU B O 1
ATOM 2066 N N . PHE B 1 119 ? -8.205 -16.001 -21.160 1.00 25.87 119 PHE B N 1
ATOM 2067 C CA . PHE B 1 119 ? -8.220 -15.070 -20.040 1.00 25.15 119 PHE B CA 1
ATOM 2068 C C . PHE B 1 119 ? -8.778 -13.725 -20.481 1.00 25.75 119 PHE B C 1
ATOM 2069 O O . PHE B 1 119 ? -9.605 -13.129 -19.792 1.00 25.28 119 PHE B O 1
ATOM 2077 N N . TYR B 1 120 ? -8.313 -13.251 -21.633 1.00 26.12 120 TYR B N 1
ATOM 2078 C CA . TYR B 1 120 ? -8.759 -11.978 -22.180 1.00 25.21 120 TYR B CA 1
ATOM 2079 C C . TYR B 1 120 ? -10.249 -11.997 -22.483 1.00 26.79 120 TYR B C 1
ATOM 2080 O O . TYR B 1 120 ? -10.947 -11.001 -22.276 1.00 26.04 120 TYR B O 1
ATOM 2089 N N . GLU B 1 121 ? -10.736 -13.135 -22.971 1.00 26.57 121 GLU B N 1
ATOM 2090 C CA . GLU B 1 121 ? -12.150 -13.272 -23.297 1.00 28.90 121 GLU B CA 1
ATOM 2091 C C . GLU B 1 121 ? -12.963 -13.128 -22.00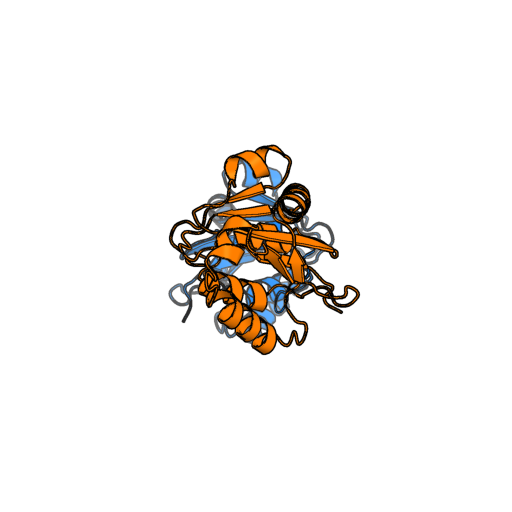9 1.00 28.03 121 GLU B C 1
ATOM 2092 O O . GLU B 1 121 ? -13.988 -12.444 -21.980 1.00 28.01 121 GLU B O 1
ATOM 2098 N N . ARG B 1 122 ? -12.493 -13.778 -20.947 1.00 27.11 122 ARG B N 1
ATOM 2099 C CA . ARG B 1 122 ? -13.145 -13.723 -19.641 1.00 27.26 122 ARG B CA 1
ATOM 2100 C C . ARG B 1 122 ? -13.136 -12.299 -19.094 1.00 26.19 122 ARG B C 1
ATOM 2101 O O . ARG B 1 122 ? -14.149 -11.806 -18.608 1.00 24.45 122 ARG B O 1
ATOM 2109 N N . ALA B 1 123 ? -11.981 -11.647 -19.181 1.00 25.02 123 ALA B N 1
ATOM 2110 C CA . ALA B 1 123 ? -11.821 -10.285 -18.693 1.00 24.43 123 ALA B CA 1
ATOM 2111 C C . ALA B 1 123 ? -12.784 -9.315 -19.370 1.00 26.04 123 ALA B C 1
ATOM 2112 O O . ALA B 1 123 ? -13.288 -8.388 -18.735 1.00 24.72 123 ALA B O 1
ATOM 2114 N N . LYS B 1 124 ? -13.032 -9.525 -20.660 1.00 25.63 124 LYS B N 1
ATOM 2115 C CA . LYS B 1 124 ? -13.936 -8.660 -21.406 1.00 26.09 124 LYS B CA 1
ATOM 2116 C C . LYS B 1 124 ? -15.384 -8.763 -20.925 1.00 24.72 124 LYS B C 1
ATOM 2117 O O . LYS B 1 124 ? -16.156 -7.820 -21.070 1.00 24.45 124 LYS B O 1
ATOM 2123 N N . LYS B 1 125 ? -15.754 -9.903 -20.357 1.00 24.37 125 LYS B N 1
ATOM 2124 C CA . LYS B 1 125 ? -17.117 -10.069 -19.858 1.00 27.17 125 LYS B CA 1
ATOM 2125 C C . LYS B 1 125 ? -17.215 -9.776 -18.359 1.00 26.29 125 LYS B C 1
ATOM 2126 O O . LYS B 1 125 ? -18.282 -9.924 -17.762 1.00 27.31 125 LYS B O 1
ATOM 2132 N N . ALA B 1 126 ? -16.102 -9.356 -17.763 1.00 23.43 126 ALA B N 1
ATOM 2133 C CA . ALA B 1 126 ? -16.059 -9.046 -16.337 1.00 22.03 126 ALA B CA 1
ATOM 2134 C C . ALA B 1 126 ? -16.816 -7.762 -16.029 1.00 20.49 126 ALA B C 1
ATOM 2135 O O . ALA B 1 126 ? -16.981 -6.900 -16.894 1.00 19.77 126 ALA B O 1
ATOM 2137 N N . PHE B 1 127 ? -17.270 -7.635 -14.789 1.00 19.34 127 PHE B N 1
ATOM 2138 C CA . PHE B 1 127 ? -18.005 -6.447 -14.376 1.00 19.68 127 PHE B CA 1
ATOM 2139 C C . PHE B 1 127 ? -17.045 -5.263 -14.300 1.00 18.86 127 PHE B C 1
ATOM 2140 O O . PHE B 1 127 ? -17.403 -4.134 -14.632 1.00 17.92 127 PHE B O 1
ATOM 2148 N N . ALA B 1 128 ? -15.820 -5.523 -13.862 1.00 18.23 128 ALA B N 1
ATOM 2149 C CA . ALA B 1 128 ? -14.838 -4.456 -13.742 1.00 18.30 128 ALA B CA 1
ATOM 2150 C C . ALA B 1 128 ? -13.413 -4.981 -13.763 1.00 17.12 128 ALA B C 1
ATOM 2151 O O . ALA B 1 128 ? -13.169 -6.163 -13.540 1.00 17.13 128 ALA B O 1
ATOM 2153 N N . VAL B 1 129 ? -12.479 -4.079 -14.040 1.00 17.42 129 VAL B N 1
ATOM 2154 C CA . VAL B 1 129 ? -11.059 -4.400 -14.067 1.00 17.24 129 VAL B CA 1
ATOM 2155 C C . VAL B 1 129 ? -10.370 -3.375 -13.181 1.00 18.86 129 VAL B C 1
ATOM 2156 O O . VAL B 1 129 ? -10.533 -2.167 -13.368 1.00 18.56 129 VAL B O 1
ATOM 2160 N N . VAL B 1 130 ? -9.612 -3.860 -12.206 1.00 17.18 130 VAL B N 1
ATOM 2161 C CA . VAL B 1 130 ? -8.913 -2.981 -11.293 1.00 18.19 130 VAL B CA 1
ATOM 2162 C C . VAL B 1 130 ? -7.449 -2.923 -11.701 1.00 18.43 130 VAL B C 1
ATOM 2163 O O . VAL B 1 130 ? -6.736 -3.920 -11.599 1.00 18.88 130 VAL B O 1
ATOM 2167 N N . ALA B 1 131 ? -7.009 -1.759 -12.173 1.00 18.49 131 ALA B N 1
ATOM 2168 C CA . ALA B 1 131 ? -5.619 -1.578 -12.589 1.00 18.40 131 ALA B CA 1
ATOM 2169 C C . ALA B 1 131 ? -4.754 -1.285 -11.374 1.00 19.69 131 ALA B C 1
ATOM 2170 O O . ALA B 1 131 ? -4.878 -0.229 -10.748 1.00 19.81 131 ALA B O 1
ATOM 2172 N N . THR B 1 132 ? -3.875 -2.226 -11.049 1.00 19.40 132 THR B N 1
ATOM 2173 C CA . THR B 1 132 ? -2.990 -2.090 -9.904 1.00 19.41 132 THR B CA 1
ATOM 2174 C C . THR B 1 132 ? -1.567 -1.798 -10.364 1.00 20.35 132 THR B C 1
ATOM 2175 O O . THR B 1 132 ? -1.290 -1.750 -11.559 1.00 17.66 132 THR B O 1
ATOM 2179 N N . GLY B 1 133 ? -0.667 -1.607 -9.407 1.00 21.25 133 GLY B N 1
ATOM 2180 C CA . GLY B 1 133 ? 0.720 -1.341 -9.745 1.00 22.94 133 GLY B CA 1
ATOM 2181 C C . GLY B 1 133 ? 1.573 -2.590 -9.622 1.00 22.53 133 GLY B C 1
ATOM 2182 O O . GLY B 1 133 ? 2.801 -2.514 -9.615 1.00 24.10 133 GLY B O 1
ATOM 2183 N N . GLU B 1 134 ? 0.921 -3.745 -9.534 1.00 22.26 134 GLU B N 1
ATOM 2184 C CA . GLU B 1 134 ? 1.623 -5.017 -9.402 1.00 21.84 134 GLU B CA 1
ATOM 2185 C C . GLU B 1 134 ? 2.608 -5.259 -10.541 1.00 23.55 134 GLU B C 1
ATOM 2186 O O . GLU B 1 134 ? 2.227 -5.252 -11.714 1.00 22.96 134 GLU B O 1
ATOM 2192 N N . MET B 1 135 ? 3.868 -5.494 -10.182 1.00 26.26 135 MET B N 1
ATOM 2193 C CA . MET B 1 135 ? 4.930 -5.736 -11.160 1.00 29.77 135 MET B CA 1
ATOM 2194 C C . MET B 1 135 ? 5.220 -7.214 -11.396 1.00 27.88 135 MET B C 1
ATOM 2195 O O . MET B 1 135 ? 5.942 -7.566 -12.326 1.00 28.60 135 MET B O 1
ATOM 2200 N N . ALA B 1 136 ? 4.678 -8.081 -10.555 1.00 28.00 136 ALA B N 1
ATOM 2201 C CA . ALA B 1 136 ? 4.912 -9.507 -10.729 1.00 28.67 136 ALA B CA 1
ATOM 2202 C C . ALA B 1 136 ? 4.334 -9.949 -12.070 1.00 30.22 136 ALA B C 1
ATOM 2203 O O . ALA B 1 136 ? 3.244 -9.521 -12.454 1.00 29.56 136 ALA B O 1
ATOM 2205 N N . LEU B 1 137 ? 5.072 -10.793 -12.789 1.00 30.51 137 LEU B N 1
ATOM 2206 C CA . LEU B 1 137 ? 4.605 -11.284 -14.079 1.00 29.91 137 LEU B CA 1
ATOM 2207 C C . LEU B 1 137 ? 3.478 -12.283 -13.851 1.00 27.75 137 LEU B C 1
ATOM 2208 O O . LEU B 1 137 ? 3.529 -13.085 -12.922 1.00 27.27 137 LEU B O 1
ATOM 2213 N N . TYR B 1 138 ? 2.464 -12.226 -14.705 1.00 24.56 138 TYR B N 1
ATOM 2214 C CA . TYR B 1 138 ? 1.314 -13.112 -14.598 1.00 23.88 138 TYR B CA 1
ATOM 2215 C C . TYR B 1 138 ? 0.595 -12.953 -13.263 1.00 21.80 138 TYR B C 1
ATOM 2216 O O . TYR B 1 138 ? 0.068 -13.919 -12.716 1.00 21.10 138 TYR B O 1
ATOM 2225 N N . GLY B 1 139 ? 0.570 -11.724 -12.754 1.00 19.56 139 GLY B N 1
ATOM 2226 C CA . GLY B 1 139 ? -0.096 -11.451 -11.489 1.00 20.07 139 GLY B CA 1
ATOM 2227 C C . GLY B 1 139 ? -1.607 -11.264 -11.580 1.00 18.28 139 GLY B C 1
ATOM 2228 O O . GLY B 1 139 ? -2.285 -11.203 -10.558 1.00 19.88 139 GLY B O 1
ATOM 2229 N N . ASN B 1 140 ? -2.143 -11.171 -12.794 1.00 16.52 140 ASN B N 1
ATOM 2230 C CA . ASN B 1 140 ? -3.577 -10.982 -12.979 1.00 16.27 140 ASN B CA 1
ATOM 2231 C C . ASN B 1 140 ? -4.376 -12.122 -12.373 1.00 17.07 140 ASN B C 1
ATOM 2232 O O . ASN B 1 140 ? -4.003 -13.286 -12.500 1.00 18.50 140 ASN B O 1
ATOM 2237 N N . ILE B 1 141 ? -5.492 -11.790 -11.737 1.00 15.70 141 ILE B N 1
ATOM 2238 C CA . ILE B 1 141 ? -6.342 -12.812 -11.151 1.00 15.02 141 ILE B CA 1
ATOM 2239 C C . ILE B 1 141 ? -7.800 -12.396 -11.297 1.00 17.09 141 ILE B C 1
ATOM 2240 O O . ILE B 1 141 ? -8.140 -11.218 -11.166 1.00 17.11 141 ILE B O 1
ATOM 2245 N N . ILE B 1 142 ? -8.655 -13.368 -11.596 1.00 15.97 142 ILE B N 1
ATOM 2246 C CA . ILE B 1 142 ? -10.080 -13.117 -11.761 1.00 17.78 142 ILE B CA 1
ATOM 2247 C C . ILE B 1 142 ? -10.838 -13.828 -10.648 1.00 18.05 142 ILE B C 1
ATOM 2248 O O . ILE B 1 142 ? -10.553 -14.986 -10.338 1.00 17.76 142 ILE B O 1
ATOM 2253 N N . LEU B 1 143 ? -11.797 -13.129 -10.052 1.00 17.35 143 LEU B N 1
ATOM 2254 C CA . LEU B 1 143 ? -12.594 -13.685 -8.964 1.00 18.49 143 LEU B CA 1
ATOM 2255 C C . LEU B 1 143 ? -14.064 -13.689 -9.360 1.00 17.75 143 LEU B C 1
ATOM 2256 O O . LEU B 1 143 ? -14.552 -12.722 -9.937 1.00 16.60 143 LEU B O 1
ATOM 2261 N N . LYS B 1 144 ? -14.762 -14.771 -9.030 1.00 17.16 144 LYS B N 1
ATOM 2262 C CA . LYS B 1 144 ? -16.181 -14.914 -9.353 1.00 18.69 144 LYS B CA 1
ATOM 2263 C C . LYS B 1 144 ? -16.995 -14.816 -8.066 1.00 19.14 144 LYS B C 1
ATOM 2264 O O . LYS B 1 144 ? -16.837 -15.631 -7.154 1.00 17.58 144 LYS B O 1
ATOM 2270 N N . LYS B 1 145 ? -17.857 -13.808 -7.995 1.00 19.46 145 LYS B N 1
ATOM 2271 C CA . LYS B 1 145 ? -18.676 -13.582 -6.814 1.00 20.26 145 LYS B CA 1
ATOM 2272 C C . LYS B 1 145 ? -19.689 -14.698 -6.614 1.00 22.79 145 LYS B C 1
ATOM 2273 O O . LYS B 1 145 ? -20.334 -15.143 -7.563 1.00 22.21 145 LYS B O 1
ATOM 2279 N N . GLY B 1 146 ? -19.819 -15.143 -5.370 1.00 24.25 146 GLY B N 1
ATOM 2280 C CA . GLY B 1 146 ? -20.756 -16.200 -5.059 1.00 28.09 146 GLY B CA 1
ATOM 2281 C C . GLY B 1 146 ? -22.001 -15.649 -4.395 1.00 31.20 146 GLY B C 1
ATOM 2282 O O . GLY B 1 146 ? -22.391 -14.504 -4.622 1.00 29.26 146 GLY B O 1
ATOM 2283 N N . THR B 1 147 ? -22.627 -16.472 -3.566 1.00 35.44 147 THR B N 1
ATOM 2284 C CA . THR B 1 147 ? -23.837 -16.070 -2.870 1.00 39.57 147 THR B CA 1
ATOM 2285 C C . THR B 1 147 ? -23.550 -15.993 -1.376 1.00 41.66 147 THR B C 1
ATOM 2286 O O . THR B 1 147 ? -22.648 -16.664 -0.875 1.00 41.95 147 THR B O 1
ATOM 2290 N N . LEU B 1 148 ? -24.318 -15.172 -0.670 1.00 44.31 148 LEU B N 1
ATOM 2291 C CA . LEU B 1 148 ? -24.125 -14.999 0.764 1.00 46.81 148 LEU B CA 1
ATOM 2292 C C . LEU B 1 148 ? -25.284 -15.591 1.563 1.00 47.83 148 LEU B C 1
ATOM 2293 O O . LEU B 1 148 ? -26.385 -15.773 1.041 1.00 48.90 148 LEU B O 1
ATOM 2298 N N . ASP B 1 149 ? -25.550 -17.108 2.020 1.00 61.03 149 ASP B N 1
ATOM 2299 C CA . ASP B 1 149 ? -26.908 -17.384 2.460 1.00 63.70 149 ASP B CA 1
ATOM 2300 C C . ASP B 1 149 ? -26.888 -17.992 3.852 1.00 64.70 149 ASP B C 1
ATOM 2301 O O . ASP B 1 149 ? -25.781 -18.139 4.413 1.00 27.17 149 ASP B O 1
#

GO terms:
  GO:0036373 L-fucose mutarotase activity (F, IDA)
  GO:0006004 fucose metabolic process (P, IDA)
  GO:0036373 L-fucose mutarotase activity (F, EXP)
  GO:0005829 cytosol (C, IDA)
  GO:0042352 GDP-L-fucose salvage (P, IDA)
  GO:0016857 racemase and epimerase activity, acting on carbohydrates and derivatives (F, IDA)
  GO:0045665 negative regulation of neuron differentiation (P, IMP)
  GO:0060180 female mating behavior (P, IMP)
  GO:0042806 fucose binding (F, IDA)